Protein AF-A0A9K3KHB1-F1 (afdb_monomer)

Nearest PDB structures (foldseek):
  8e0p-assembly1_A  TM=4.984E-01  e=6.230E+00  Escherichia coli
  8e0p-assembly4_D  TM=4.786E-01  e=8.291E+00  Escherichia coli

Mean predicted aligned error: 12.57 Å

Foldseek 3Di:
DPDPPVVVVVVVVVVPPDPPPPPPVPVPPPPPPDDPVVVVVVVVVVVVVVVVVVVVVVVVVVVLVVQQVVLVQQWDLDFAFDDQQADDPVRLVVLVVLVVVCLVCLLVLHADPDWNKQFQSNVSNVLCPDPFRNRFKGWFFAWQKIKIWGFGQPCVGRNRNSITNTKMKMWGQDPVQQKIKIFIATPGDCVVQADDGQKIWIWHWDFDQDPVVRFTDIFIFTCWMDHRRRTDDVCRNVVRDGPCPVCLPDDPRNSSVRSNVRQWDDWTTHGRIIITHGDDDPVNVVVVPPPPVVCPVVVPPPPPPPPPPPPPPDDPCPPPPPPPPPPDDDDDDDDDDDDDDPPPPDD

Secondary structure (DSSP, 8-state):
--SSSHHHHHHHHHTTS----------TT--TT--HHHHHHHHHHHHHHHHHHHHHHHHHHHHHHHHHHHHHHH-BSS----------HHHHHHHHHHHHHHHHHHHTTPPPSS-EEEEHHHHHHHHTTSTTTTTTEEEEEETTEEEEEEEEE-TTSTT-TT-EEEEEEEEEEETTTTEEEEEEEESS--TTT-SS-SEEEEEEEEEEEETTTTEEEEEEEEEEEEETTEEPPHHHHHTT-BTTHHHHHSHHHHHHHHHHHHHEEEEEEETTEEEEEE---TTTTTGGGTTTTTTGGGTT----------TTS------------------------------S---

Organism: NCBI:txid303405

pLDDT: mean 82.1, std 22.22, range [24.66, 98.75]

Structure (mmCIF, N/CA/C/O backbone):
data_AF-A0A9K3KHB1-F1
#
_entry.id   AF-A0A9K3KHB1-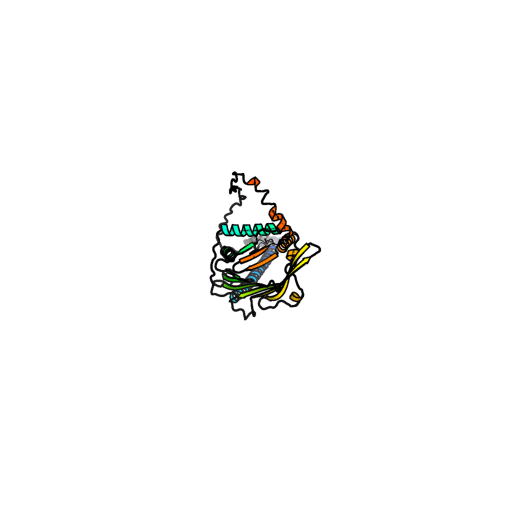F1
#
loop_
_atom_site.group_PDB
_atom_site.id
_atom_site.type_symbol
_atom_site.label_atom_id
_atom_site.label_alt_id
_atom_site.label_comp_id
_atom_site.label_asym_id
_atom_site.label_entity_id
_atom_site.label_seq_id
_atom_site.pdbx_PDB_ins_code
_atom_site.Cartn_x
_atom_site.Cartn_y
_atom_site.Cartn_z
_atom_site.occupancy
_atom_site.B_iso_or_equiv
_atom_site.auth_seq_id
_atom_site.auth_comp_id
_atom_site.auth_asym_id
_atom_site.auth_atom_id
_atom_site.pdbx_PDB_model_num
ATOM 1 N N . MET A 1 1 ? 15.054 69.133 -107.001 1.00 56.00 1 MET A N 1
ATOM 2 C CA . MET A 1 1 ? 14.594 68.030 -107.869 1.00 56.00 1 MET A CA 1
ATOM 3 C C . MET A 1 1 ? 15.639 66.938 -107.750 1.00 56.00 1 MET A C 1
ATOM 5 O O . MET A 1 1 ? 16.522 66.864 -108.582 1.00 56.00 1 MET A O 1
ATOM 9 N N . THR A 1 2 ? 15.580 66.250 -106.612 1.00 53.88 2 THR A N 1
ATOM 10 C CA . THR A 1 2 ? 16.452 65.187 -106.075 1.00 53.88 2 THR A CA 1
ATOM 11 C C . THR A 1 2 ? 15.980 65.104 -104.627 1.00 53.88 2 THR A C 1
ATOM 13 O O . THR A 1 2 ? 16.163 66.099 -103.936 1.00 53.88 2 THR A O 1
ATOM 16 N N . ASP A 1 3 ? 15.211 64.068 -104.280 1.00 56.16 3 ASP A N 1
ATOM 17 C CA . ASP A 1 3 ? 14.860 63.641 -102.898 1.00 56.16 3 ASP A CA 1
ATOM 18 C C . ASP A 1 3 ? 13.670 62.658 -102.863 1.00 56.16 3 ASP A C 1
ATOM 20 O O . ASP A 1 3 ? 13.267 62.211 -101.794 1.00 56.16 3 ASP A O 1
ATOM 24 N N . LEU A 1 4 ? 13.100 62.276 -104.015 1.00 53.88 4 LEU A N 1
ATOM 25 C CA . LEU A 1 4 ? 11.999 61.300 -104.066 1.00 53.88 4 LEU A CA 1
ATOM 26 C C . LEU A 1 4 ? 12.401 59.885 -104.513 1.00 53.88 4 LEU A C 1
ATOM 28 O O . LEU A 1 4 ? 11.602 58.975 -104.329 1.00 53.88 4 LEU A O 1
ATOM 32 N N . ASP A 1 5 ? 13.636 59.671 -104.982 1.00 57.91 5 ASP A N 1
ATOM 33 C CA . ASP A 1 5 ? 14.113 58.337 -105.398 1.00 57.91 5 ASP A CA 1
ATOM 34 C C . ASP A 1 5 ? 14.849 57.563 -104.282 1.00 57.91 5 ASP A C 1
ATOM 36 O O . ASP A 1 5 ? 15.043 56.354 -104.394 1.00 57.91 5 ASP A O 1
ATOM 40 N N . ASP A 1 6 ? 15.207 58.215 -103.168 1.00 57.72 6 ASP A N 1
ATOM 41 C CA . ASP A 1 6 ? 15.967 57.579 -102.072 1.00 57.72 6 ASP A CA 1
ATOM 42 C C . ASP A 1 6 ? 15.065 56.877 -101.033 1.00 57.72 6 ASP A C 1
ATOM 44 O O . ASP A 1 6 ? 15.484 55.967 -100.315 1.00 57.72 6 ASP A O 1
ATOM 48 N N . LEU A 1 7 ? 13.776 57.236 -100.992 1.00 58.69 7 LEU A N 1
ATOM 49 C CA . LEU A 1 7 ? 12.791 56.624 -100.090 1.00 58.69 7 LEU A CA 1
ATOM 50 C C . LEU A 1 7 ? 12.236 55.292 -100.616 1.00 58.69 7 LEU A C 1
ATOM 52 O O . LEU A 1 7 ? 11.838 54.436 -99.823 1.00 58.69 7 LEU A O 1
ATOM 56 N N . GLU A 1 8 ? 12.243 55.072 -101.934 1.00 61.97 8 GLU A N 1
ATOM 57 C CA . GLU A 1 8 ? 11.791 53.801 -102.516 1.00 61.97 8 GLU A CA 1
ATOM 58 C C . GLU A 1 8 ? 12.856 52.695 -102.419 1.00 61.97 8 GLU A C 1
ATOM 60 O O . GLU A 1 8 ? 12.514 51.510 -102.350 1.00 61.97 8 GLU A O 1
ATOM 65 N N . LEU A 1 9 ? 14.142 53.062 -102.317 1.00 59.84 9 LEU A N 1
ATOM 66 C CA . LEU A 1 9 ? 15.236 52.102 -102.149 1.00 59.84 9 LEU A CA 1
ATOM 67 C C . LEU A 1 9 ? 15.383 51.609 -100.699 1.00 59.84 9 LEU A C 1
ATOM 69 O O . LEU A 1 9 ? 15.670 50.429 -100.490 1.00 59.84 9 LEU A O 1
ATOM 73 N N . GLN A 1 10 ? 15.099 52.448 -99.692 1.00 60.19 10 GLN A N 1
ATOM 74 C CA . GLN A 1 10 ? 15.079 52.001 -98.289 1.00 60.19 10 GLN A CA 1
ATOM 75 C C . GLN A 1 10 ? 13.928 51.035 -97.991 1.00 60.19 10 GLN A C 1
ATOM 77 O O . GLN A 1 10 ? 14.087 50.115 -97.189 1.00 60.19 10 GLN A O 1
ATOM 82 N N . LYS A 1 11 ? 12.784 51.176 -98.672 1.00 62.09 11 LYS A N 1
ATOM 83 C CA . LYS A 1 11 ? 11.635 50.293 -98.436 1.00 62.09 11 LYS A CA 1
ATOM 84 C C . LYS A 1 11 ? 11.877 48.861 -98.928 1.00 62.09 11 LYS A C 1
ATOM 86 O O . LYS A 1 11 ? 11.408 47.919 -98.303 1.00 62.09 11 LYS A O 1
ATOM 91 N N . LYS A 1 12 ? 12.674 48.675 -99.988 1.00 61.38 12 LYS A N 1
ATOM 92 C CA . LYS A 1 12 ? 13.027 47.337 -100.504 1.00 61.38 12 LYS A CA 1
ATOM 93 C C . LYS A 1 12 ? 14.102 46.605 -99.699 1.00 61.38 12 LYS A C 1
ATOM 95 O O . LYS A 1 12 ? 14.199 45.388 -99.827 1.00 61.38 12 LYS A O 1
ATOM 100 N N . LEU A 1 13 ? 14.887 47.307 -98.881 1.00 57.34 13 LEU A N 1
ATOM 101 C CA . LEU A 1 13 ? 15.857 46.673 -97.982 1.00 57.34 13 LEU A CA 1
ATOM 102 C C . LEU A 1 13 ? 15.235 46.235 -96.648 1.00 57.34 13 LEU A C 1
ATOM 104 O O . LEU A 1 13 ? 15.772 45.328 -96.024 1.00 57.34 13 LEU A O 1
ATOM 108 N N . LEU A 1 14 ? 14.088 46.797 -96.247 1.00 55.19 14 LEU A N 1
ATOM 109 C CA . LEU A 1 14 ? 13.390 46.375 -95.026 1.00 55.19 14 LEU A CA 1
ATOM 110 C C . LEU A 1 14 ? 12.505 45.128 -95.210 1.00 55.19 14 LEU A C 1
ATOM 112 O O . LEU A 1 14 ? 12.251 44.422 -94.242 1.00 55.19 14 LEU A O 1
ATOM 116 N N . ASP A 1 15 ? 12.061 44.829 -96.435 1.00 57.47 15 ASP A N 1
ATOM 117 C CA . ASP A 1 15 ? 11.179 43.679 -96.711 1.00 57.47 15 ASP A CA 1
ATOM 118 C C . ASP A 1 15 ? 11.937 42.356 -96.946 1.00 57.47 15 ASP A C 1
ATOM 120 O O . ASP A 1 15 ? 11.313 41.324 -97.187 1.00 57.47 15 ASP A O 1
ATOM 124 N N . ASN A 1 16 ? 13.276 42.358 -96.888 1.00 55.84 16 ASN A N 1
ATOM 125 C CA . ASN A 1 16 ? 14.093 41.183 -97.219 1.00 55.84 16 ASN A CA 1
ATOM 126 C C . ASN A 1 16 ? 15.068 40.752 -96.113 1.00 55.84 16 ASN A C 1
ATOM 128 O O . ASN A 1 16 ? 15.949 39.926 -96.355 1.00 55.84 16 ASN A O 1
ATOM 132 N N . GLU A 1 17 ? 14.898 41.267 -94.893 1.00 49.94 17 GLU A N 1
ATOM 133 C CA . GLU A 1 17 ? 15.658 40.811 -93.734 1.00 49.94 17 GLU A CA 1
ATOM 134 C C . GLU A 1 17 ? 14.818 39.845 -92.886 1.00 49.94 17 GLU A C 1
ATOM 136 O O . GLU A 1 17 ? 14.072 40.211 -91.986 1.00 49.94 17 GLU A O 1
ATOM 141 N N . VAL A 1 18 ? 15.004 38.567 -93.225 1.00 56.69 18 VAL A N 1
ATOM 142 C CA . VAL A 1 18 ? 14.986 37.433 -92.299 1.00 56.69 18 VAL A CA 1
ATOM 143 C C . VAL A 1 18 ? 13.606 37.091 -91.726 1.00 56.69 18 VAL A C 1
ATOM 145 O O . VAL A 1 18 ? 13.236 37.434 -90.606 1.00 56.69 18 VAL A O 1
ATOM 148 N N . ALA A 1 19 ? 12.912 36.227 -92.474 1.00 51.81 19 ALA A N 1
ATOM 149 C CA . ALA A 1 19 ? 12.085 35.162 -91.915 1.00 51.81 19 ALA A CA 1
ATOM 150 C C . ALA A 1 19 ? 12.953 34.255 -91.017 1.00 51.81 19 ALA A C 1
ATOM 152 O O . ALA A 1 19 ? 13.330 33.143 -91.378 1.00 51.81 19 ALA A O 1
ATOM 153 N N . GLY A 1 20 ? 13.339 34.778 -89.858 1.00 49.94 20 GLY A N 1
ATOM 154 C CA . GLY A 1 20 ? 13.762 33.981 -88.729 1.00 49.94 20 GLY A CA 1
ATOM 155 C C . GLY A 1 20 ? 12.486 33.507 -88.069 1.00 49.94 20 GLY A C 1
ATOM 156 O O . GLY A 1 20 ? 11.683 34.335 -87.642 1.00 49.94 20 GLY A O 1
ATOM 157 N N . ASP A 1 21 ? 12.285 32.192 -88.023 1.00 51.41 21 ASP A N 1
ATOM 158 C CA . ASP A 1 21 ? 11.320 31.573 -87.125 1.00 51.41 21 ASP A CA 1
ATOM 159 C C . ASP A 1 21 ? 11.549 32.161 -85.730 1.00 51.41 21 ASP A C 1
ATOM 161 O O . ASP A 1 21 ? 12.467 31.778 -85.000 1.00 51.41 21 ASP A O 1
ATOM 165 N N . ILE A 1 22 ? 10.716 33.131 -85.357 1.00 46.56 22 ILE A N 1
ATOM 166 C CA . ILE A 1 22 ? 10.526 33.484 -83.966 1.00 46.56 22 ILE A CA 1
ATOM 167 C C . ILE A 1 22 ? 9.838 32.254 -83.399 1.00 46.56 22 ILE A C 1
ATOM 169 O O . ILE A 1 22 ? 8.617 32.108 -83.463 1.00 46.56 22 ILE A O 1
ATOM 173 N N . ILE A 1 23 ? 10.650 31.340 -82.874 1.00 47.94 23 ILE A N 1
ATOM 174 C CA . ILE A 1 23 ? 10.208 30.381 -81.880 1.00 47.94 23 ILE A CA 1
ATOM 175 C C . ILE A 1 23 ? 9.628 31.254 -80.774 1.00 47.94 23 ILE A C 1
ATOM 177 O O . ILE A 1 23 ? 10.349 31.793 -79.936 1.00 47.94 23 ILE A O 1
ATOM 181 N N . ILE A 1 24 ? 8.311 31.455 -80.810 1.00 47.16 24 ILE A N 1
ATOM 182 C CA . ILE A 1 24 ? 7.567 31.912 -79.655 1.00 47.16 24 ILE A CA 1
ATOM 183 C C . ILE A 1 24 ? 7.772 30.781 -78.660 1.00 47.16 24 ILE A C 1
ATOM 185 O O . ILE A 1 24 ? 7.057 29.777 -78.681 1.00 47.16 24 ILE A O 1
ATOM 189 N N . ILE A 1 25 ? 8.797 30.918 -77.819 1.00 51.69 25 ILE A N 1
ATOM 190 C CA . ILE A 1 25 ? 8.879 30.200 -76.562 1.00 51.69 25 ILE A CA 1
ATOM 191 C C . ILE A 1 25 ? 7.655 30.707 -75.804 1.00 51.69 25 ILE A C 1
ATOM 193 O O . ILE A 1 25 ? 7.690 31.723 -75.120 1.00 51.69 25 ILE A O 1
ATOM 197 N N . ARG A 1 26 ? 6.508 30.058 -76.030 1.00 49.09 26 ARG A N 1
ATOM 198 C CA . ARG A 1 26 ? 5.389 30.102 -75.103 1.00 49.09 26 ARG A CA 1
ATOM 199 C C . ARG A 1 26 ? 6.010 29.646 -73.804 1.00 49.09 26 ARG A C 1
ATOM 201 O O . ARG A 1 26 ? 6.278 28.455 -73.703 1.00 49.09 26 ARG A O 1
ATOM 208 N N . ASP A 1 27 ? 6.287 30.571 -72.888 1.00 56.03 27 ASP A N 1
ATOM 209 C CA . ASP A 1 27 ? 6.739 30.247 -71.541 1.00 56.03 27 ASP A CA 1
ATOM 210 C C . ASP A 1 27 ? 5.835 29.124 -71.015 1.00 56.03 27 ASP A C 1
ATOM 212 O O . ASP A 1 27 ? 4.668 29.378 -70.689 1.00 56.03 27 ASP A O 1
ATOM 216 N N . PRO A 1 28 ? 6.309 27.865 -70.948 1.00 57.97 28 PRO A N 1
ATOM 217 C CA . PRO A 1 28 ? 5.453 26.750 -70.566 1.00 57.97 28 PRO A CA 1
ATOM 218 C C . PRO A 1 28 ? 5.179 26.752 -69.054 1.00 57.97 28 PRO A C 1
ATOM 220 O O . PRO A 1 28 ? 4.565 25.831 -68.524 1.00 57.97 28 PRO A O 1
ATOM 223 N N . PHE A 1 29 ? 5.599 27.808 -68.353 1.00 59.38 29 PHE A N 1
ATOM 224 C CA . PHE A 1 29 ? 5.557 27.936 -66.905 1.00 59.38 29 PHE A CA 1
ATOM 225 C C . PHE A 1 29 ? 4.828 29.194 -66.428 1.00 59.38 29 PHE A C 1
ATOM 227 O O . PHE A 1 29 ? 5.107 29.706 -65.347 1.00 59.38 29 PHE A O 1
ATOM 234 N N . ALA A 1 30 ? 3.812 29.656 -67.159 1.00 56.25 30 ALA A N 1
ATOM 235 C CA . ALA A 1 30 ? 2.775 30.495 -66.559 1.00 56.25 30 ALA A CA 1
ATOM 236 C C . ALA A 1 30 ? 1.880 29.641 -65.629 1.00 56.25 30 ALA A C 1
ATOM 238 O O . ALA A 1 30 ? 0.686 29.467 -65.880 1.00 56.25 30 ALA A O 1
ATOM 239 N N . MET A 1 31 ? 2.453 29.078 -64.553 1.00 60.41 31 MET A N 1
ATOM 240 C CA . MET A 1 31 ? 1.694 28.451 -63.467 1.00 60.41 31 MET A CA 1
ATOM 241 C C . MET A 1 31 ? 0.913 29.542 -62.727 1.00 60.41 31 MET A C 1
ATOM 243 O O . MET A 1 31 ? 1.365 30.122 -61.738 1.00 60.41 31 MET A O 1
ATOM 247 N N . LYS A 1 32 ? -0.285 29.843 -63.230 1.00 55.62 32 LYS A N 1
ATOM 248 C CA . LYS A 1 32 ? -1.279 30.650 -62.524 1.00 55.62 32 LYS A CA 1
ATOM 249 C C . LYS A 1 32 ? -1.603 29.973 -61.189 1.00 55.62 32 LYS A C 1
ATOM 251 O O . LYS A 1 32 ? -2.176 28.891 -61.170 1.00 55.62 32 LYS A O 1
ATOM 256 N N . GLY A 1 33 ? -1.260 30.637 -60.086 1.00 62.91 33 GLY A N 1
ATOM 257 C CA . GLY A 1 33 ? -1.759 30.302 -58.746 1.00 62.91 33 GLY A CA 1
ATOM 258 C C . GLY A 1 33 ? -0.716 29.872 -57.713 1.00 62.91 33 GLY A C 1
ATOM 259 O O . GLY A 1 33 ? -1.072 29.718 -56.547 1.00 62.91 33 GLY A O 1
ATOM 260 N N . PHE A 1 34 ? 0.564 29.726 -58.070 1.00 62.94 34 PHE A N 1
ATOM 261 C CA . PHE A 1 34 ? 1.593 29.385 -57.084 1.00 62.94 34 PHE A CA 1
ATOM 262 C C . PHE A 1 34 ? 2.059 30.636 -56.327 1.00 62.94 34 PHE A C 1
ATOM 264 O O . PHE A 1 34 ? 2.986 31.334 -56.738 1.00 62.94 34 PHE A O 1
ATOM 271 N N . SER A 1 35 ? 1.400 30.962 -55.211 1.00 75.00 35 SER A N 1
ATOM 272 C CA . SER A 1 35 ? 1.886 32.043 -54.351 1.00 75.00 35 SER A CA 1
ATOM 273 C C . SER A 1 35 ? 3.150 31.574 -53.620 1.00 75.00 35 SER A C 1
ATOM 275 O O . SER A 1 35 ? 3.104 30.716 -52.739 1.00 75.00 35 SER A O 1
ATOM 277 N N . PHE A 1 36 ? 4.304 32.141 -53.972 1.00 73.38 36 PHE A N 1
ATOM 278 C CA . PHE A 1 36 ? 5.601 31.837 -53.347 1.00 73.38 36 PHE A CA 1
ATOM 279 C C . PHE A 1 36 ? 5.572 31.982 -51.810 1.00 73.38 36 PHE A C 1
ATOM 281 O O . PHE A 1 36 ? 6.228 31.239 -51.082 1.00 73.38 36 PHE A O 1
ATOM 288 N N . ARG A 1 37 ? 4.715 32.880 -51.304 1.00 79.62 37 ARG A N 1
ATOM 289 C CA . ARG A 1 37 ? 4.435 33.050 -49.871 1.00 79.62 37 ARG A CA 1
ATOM 290 C C . ARG A 1 37 ? 3.871 31.782 -49.220 1.00 79.62 37 ARG A C 1
ATOM 292 O O . ARG A 1 37 ? 4.288 31.441 -48.121 1.00 79.62 37 ARG A O 1
ATOM 299 N N . SER A 1 38 ? 2.985 31.051 -49.899 1.00 77.69 38 SER A N 1
ATOM 300 C CA . SER A 1 38 ? 2.430 29.799 -49.365 1.00 77.69 38 SER A CA 1
ATOM 301 C C . SER A 1 38 ? 3.468 28.676 -49.279 1.00 77.69 38 SER A C 1
ATOM 303 O O . SER A 1 38 ? 3.424 27.876 -48.348 1.00 77.69 38 SER A O 1
ATOM 305 N N . PHE A 1 39 ? 4.439 28.637 -50.196 1.00 78.94 39 PHE A N 1
ATOM 306 C CA . PHE A 1 39 ? 5.508 27.637 -50.184 1.00 78.94 39 PHE A CA 1
ATOM 307 C C . PHE A 1 39 ? 6.511 27.869 -49.045 1.00 78.94 39 PHE A C 1
ATOM 309 O O . PHE A 1 39 ? 6.880 26.930 -48.336 1.00 78.94 39 PHE A O 1
ATOM 316 N N . LEU A 1 40 ? 6.904 29.124 -48.809 1.00 82.69 40 LEU A N 1
ATOM 317 C CA . LEU A 1 40 ? 7.798 29.478 -47.700 1.00 82.69 40 LEU A CA 1
ATOM 318 C C . LEU A 1 40 ? 7.165 29.207 -46.330 1.00 82.69 40 LEU A C 1
ATOM 320 O O . LEU A 1 40 ? 7.823 28.672 -45.444 1.00 82.69 40 LEU A O 1
ATOM 324 N N . VAL A 1 41 ? 5.875 29.509 -46.168 1.00 86.12 41 VAL A N 1
ATOM 325 C CA . VAL A 1 41 ? 5.164 29.242 -44.910 1.00 86.12 41 VAL A CA 1
ATOM 326 C C . VAL A 1 41 ? 5.065 27.733 -44.655 1.00 86.12 41 VAL A C 1
ATOM 328 O O . VAL A 1 41 ? 5.407 27.274 -43.568 1.00 86.12 41 VAL A O 1
ATOM 331 N N . LYS A 1 42 ? 4.694 26.932 -45.663 1.00 89.00 42 LYS A N 1
ATOM 332 C CA . LYS A 1 42 ? 4.606 25.465 -45.529 1.00 89.00 42 LYS A CA 1
ATOM 333 C C . LYS A 1 42 ? 5.952 24.812 -45.195 1.00 89.00 42 LYS A C 1
ATOM 335 O O . LYS A 1 42 ? 6.011 23.939 -44.335 1.00 89.00 42 LYS A O 1
ATOM 340 N N . THR A 1 43 ? 7.035 25.246 -45.840 1.00 91.25 43 THR A N 1
ATOM 341 C CA . THR A 1 43 ? 8.385 24.719 -45.563 1.00 91.25 43 THR A CA 1
ATOM 342 C C . THR A 1 43 ? 8.893 25.120 -44.178 1.00 91.25 43 THR A C 1
ATOM 344 O O . THR A 1 43 ? 9.580 24.329 -43.534 1.00 91.25 43 THR A O 1
ATOM 347 N N . PHE A 1 44 ? 8.523 26.304 -43.682 1.00 92.62 44 PHE A N 1
ATOM 348 C CA . PHE A 1 44 ? 8.822 26.731 -42.316 1.00 92.62 44 PHE A CA 1
ATOM 349 C C . PHE A 1 44 ? 8.080 25.889 -41.266 1.00 92.62 44 PHE A C 1
ATOM 351 O O . PHE A 1 44 ? 8.722 25.358 -40.361 1.00 92.62 44 PHE A O 1
ATOM 358 N N . PHE A 1 45 ? 6.767 25.681 -41.425 1.00 93.19 45 PHE A N 1
ATOM 359 C CA . PHE A 1 45 ? 5.990 24.815 -40.528 1.00 93.19 45 PHE A CA 1
ATOM 360 C C . PHE A 1 45 ? 6.521 23.377 -40.503 1.00 93.19 45 PHE A C 1
ATOM 362 O O . PHE A 1 45 ? 6.684 22.806 -39.429 1.00 93.19 45 PHE A O 1
ATOM 369 N N . TRP A 1 46 ? 6.875 22.812 -41.662 1.00 95.25 46 TRP A N 1
ATOM 370 C CA . TRP A 1 46 ? 7.462 21.472 -41.729 1.00 95.25 46 TRP A CA 1
ATOM 371 C C . TRP A 1 46 ? 8.783 21.364 -40.953 1.00 95.25 46 TRP A C 1
ATOM 373 O O . TRP A 1 46 ? 9.001 20.394 -40.234 1.00 95.25 46 TRP A O 1
ATOM 383 N N . ARG A 1 47 ? 9.655 22.378 -41.037 1.00 96.38 47 ARG A N 1
ATOM 384 C CA . ARG A 1 47 ? 10.910 22.408 -40.267 1.00 96.38 47 ARG A CA 1
ATOM 385 C C . ARG A 1 47 ? 10.659 22.439 -38.763 1.00 96.38 47 ARG A C 1
ATOM 387 O O . ARG A 1 47 ? 11.359 21.741 -38.040 1.00 96.38 47 ARG A O 1
ATOM 394 N N . ILE A 1 48 ? 9.665 23.202 -38.305 1.00 96.94 48 ILE A N 1
ATOM 395 C CA . ILE A 1 48 ? 9.279 23.223 -36.888 1.00 96.94 48 ILE A CA 1
ATOM 396 C C . ILE A 1 48 ? 8.801 21.839 -36.446 1.00 96.94 48 ILE A C 1
ATOM 398 O O . ILE A 1 48 ? 9.260 21.354 -35.420 1.00 96.94 48 ILE A O 1
ATOM 402 N N . ILE A 1 49 ? 7.943 21.182 -37.233 1.00 97.25 49 ILE A N 1
ATOM 403 C CA . ILE A 1 49 ? 7.440 19.836 -36.919 1.00 97.25 49 ILE A CA 1
ATOM 404 C C . ILE A 1 49 ? 8.591 18.826 -36.834 1.00 97.25 49 ILE A C 1
ATOM 406 O O . ILE A 1 49 ? 8.658 18.061 -35.878 1.00 97.25 49 ILE A O 1
ATOM 410 N N . VAL A 1 50 ? 9.531 18.851 -37.783 1.00 98.00 50 VAL A N 1
ATOM 411 C CA . VAL A 1 50 ? 10.701 17.958 -37.764 1.00 98.00 50 VAL A CA 1
ATOM 412 C C . VAL A 1 50 ? 11.587 18.222 -36.542 1.00 98.00 50 VAL A C 1
ATOM 414 O O . VAL A 1 50 ? 11.995 17.275 -35.877 1.00 98.00 50 VAL A O 1
ATOM 417 N N . VAL A 1 51 ? 11.864 19.488 -36.209 1.00 98.00 51 VAL A N 1
ATOM 418 C CA . VAL A 1 51 ? 12.647 19.841 -35.011 1.00 98.00 51 VAL A CA 1
ATOM 419 C C . VAL A 1 51 ? 11.929 19.403 -33.732 1.00 98.00 51 VAL A C 1
ATOM 421 O O . VAL A 1 51 ? 12.569 18.848 -32.844 1.00 98.00 51 VAL A O 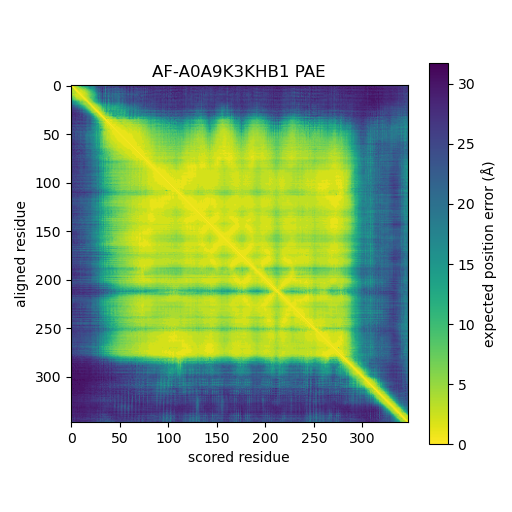1
ATOM 424 N N . LEU A 1 52 ? 10.609 19.591 -33.651 1.00 98.00 52 LEU A N 1
ATOM 425 C CA . LEU A 1 52 ? 9.797 19.149 -32.517 1.00 98.00 52 LEU A CA 1
ATOM 426 C C . LEU A 1 52 ? 9.814 17.622 -32.375 1.00 98.00 52 LEU A C 1
ATOM 428 O O . LEU A 1 52 ? 9.998 17.119 -31.273 1.00 98.00 52 LEU A O 1
ATOM 432 N N . PHE A 1 53 ? 9.687 16.882 -33.478 1.00 98.38 53 PHE A N 1
ATOM 433 C CA . PHE A 1 53 ? 9.755 15.421 -33.468 1.00 98.38 53 PHE A CA 1
ATOM 434 C C . PHE A 1 53 ? 11.126 14.916 -33.003 1.00 98.38 53 PHE A C 1
ATOM 436 O O . PHE A 1 53 ? 11.200 14.012 -32.176 1.00 98.38 53 PHE A O 1
ATOM 443 N N . ILE A 1 54 ? 12.215 15.540 -33.470 1.00 98.31 54 ILE A N 1
ATOM 444 C CA . ILE A 1 54 ? 13.573 15.230 -33.000 1.00 98.31 54 ILE A CA 1
ATOM 445 C C . ILE A 1 54 ? 13.701 15.522 -31.500 1.00 98.31 54 ILE A C 1
ATOM 447 O O . ILE A 1 54 ? 14.260 14.706 -30.774 1.00 98.31 54 ILE A O 1
ATOM 451 N N . LEU A 1 55 ? 13.165 16.648 -31.019 1.00 98.31 55 LEU A N 1
ATOM 452 C CA . LEU A 1 55 ? 13.197 16.993 -29.597 1.00 98.31 55 LEU A CA 1
ATOM 453 C C . LEU A 1 55 ? 12.435 15.963 -28.749 1.00 98.31 55 LEU A C 1
ATOM 455 O O . LEU A 1 55 ? 12.969 15.494 -27.749 1.00 98.31 55 LEU A O 1
ATOM 459 N N . ILE A 1 56 ? 11.231 15.564 -29.168 1.00 98.38 56 ILE A N 1
ATOM 460 C CA . ILE A 1 56 ? 10.437 14.528 -28.491 1.00 98.38 56 ILE A CA 1
ATOM 461 C C . ILE A 1 56 ? 11.185 13.192 -28.492 1.00 98.38 56 ILE A C 1
ATOM 463 O O . ILE A 1 56 ? 11.269 12.544 -27.453 1.00 98.38 56 ILE A O 1
ATOM 467 N N . ALA A 1 57 ? 11.784 12.797 -29.618 1.00 98.06 57 ALA A N 1
ATOM 468 C CA . ALA A 1 57 ? 12.569 11.569 -29.709 1.00 98.06 57 ALA A CA 1
ATOM 469 C C . ALA A 1 57 ? 13.804 11.594 -28.790 1.00 98.06 57 ALA A C 1
ATOM 471 O O . ALA A 1 57 ? 14.123 10.584 -28.166 1.00 98.06 57 ALA A O 1
ATOM 472 N N . LEU A 1 58 ? 14.479 12.742 -28.660 1.00 98.31 58 LEU A N 1
ATOM 473 C CA . LEU A 1 58 ? 15.601 12.916 -27.732 1.00 98.31 58 LEU A CA 1
ATOM 474 C C . LEU A 1 58 ? 15.153 12.839 -26.269 1.00 98.31 58 LEU A C 1
ATOM 476 O O . LEU A 1 58 ? 15.825 12.193 -25.464 1.00 98.31 58 LEU A O 1
ATOM 480 N N . LEU A 1 59 ? 14.020 13.456 -25.925 1.00 97.75 59 LEU A N 1
ATOM 481 C CA . LEU A 1 59 ? 13.443 13.375 -24.582 1.00 97.75 59 LEU A CA 1
ATOM 482 C C . LEU A 1 59 ? 13.035 11.936 -24.249 1.00 97.75 59 LEU A C 1
ATOM 484 O O . LEU A 1 59 ? 13.434 11.417 -23.209 1.00 97.75 59 LEU A O 1
ATOM 488 N N . ALA A 1 60 ? 12.332 11.262 -25.161 1.00 96.94 60 ALA A N 1
ATOM 489 C CA . ALA A 1 60 ? 11.932 9.867 -25.007 1.00 96.94 60 ALA A CA 1
ATOM 490 C C . ALA A 1 60 ? 13.146 8.934 -24.882 1.00 96.94 60 ALA A C 1
ATOM 492 O O . ALA A 1 60 ? 13.180 8.082 -23.998 1.00 96.94 60 ALA A O 1
ATOM 493 N N . GLY A 1 61 ? 14.178 9.128 -25.711 1.00 97.31 61 GLY A N 1
ATOM 494 C CA . GLY A 1 61 ? 15.424 8.370 -25.623 1.00 97.31 61 GLY A CA 1
ATOM 495 C C . GLY A 1 61 ? 16.141 8.589 -24.291 1.00 97.31 61 GLY A C 1
ATOM 496 O O . GLY A 1 61 ? 16.547 7.623 -23.651 1.00 97.31 61 GLY A O 1
ATOM 497 N N . THR A 1 62 ? 16.246 9.839 -23.831 1.00 96.88 62 THR A N 1
ATOM 498 C CA . THR A 1 62 ? 16.873 10.165 -22.539 1.00 96.88 62 THR A CA 1
ATOM 499 C C . THR A 1 62 ? 16.116 9.518 -21.381 1.00 96.88 62 THR A C 1
ATOM 501 O O . THR A 1 62 ? 16.737 8.851 -20.556 1.00 96.88 62 THR A O 1
ATOM 504 N N . MET A 1 63 ? 14.783 9.627 -21.359 1.00 95.75 63 MET A N 1
ATOM 505 C CA . MET A 1 63 ? 13.943 8.971 -20.351 1.00 95.75 63 MET A CA 1
ATOM 506 C C . MET A 1 63 ? 14.119 7.449 -20.382 1.00 95.75 63 MET A C 1
ATOM 508 O O . MET A 1 63 ? 14.359 6.847 -19.342 1.00 95.75 63 MET A O 1
ATOM 512 N N . PHE A 1 64 ? 14.119 6.830 -21.567 1.00 96.31 64 PHE A N 1
ATOM 513 C CA . PHE A 1 64 ? 14.343 5.389 -21.721 1.00 96.31 64 PHE A CA 1
ATOM 514 C C . PHE A 1 64 ? 15.686 4.932 -21.128 1.00 96.31 64 PHE A C 1
ATOM 516 O O . PHE A 1 64 ? 15.746 3.910 -20.443 1.00 96.31 64 PHE A O 1
ATOM 523 N N . PHE A 1 65 ? 16.769 5.682 -21.362 1.00 96.62 65 PHE A N 1
ATOM 524 C CA . PHE A 1 65 ? 18.086 5.368 -20.798 1.00 96.62 65 PHE A CA 1
ATOM 525 C C . PHE A 1 65 ? 18.143 5.561 -19.279 1.00 96.62 65 PHE A C 1
ATOM 527 O O . PHE A 1 65 ? 18.732 4.726 -18.591 1.00 96.62 65 PHE A O 1
ATOM 534 N N . LEU A 1 66 ? 17.527 6.622 -18.752 1.00 95.00 66 LEU A N 1
ATOM 535 C CA . LEU A 1 66 ? 17.468 6.869 -17.311 1.00 95.00 66 LEU A CA 1
ATOM 536 C C . LEU A 1 66 ? 16.670 5.773 -16.596 1.00 95.00 66 LEU A C 1
ATOM 538 O O . LEU A 1 66 ? 17.193 5.155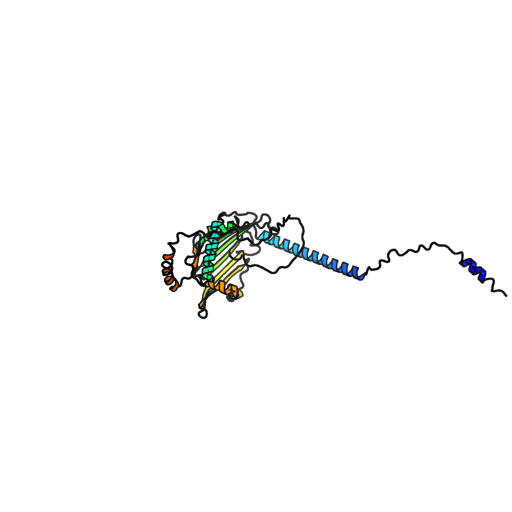 -15.670 1.00 95.00 66 LEU A O 1
ATOM 542 N N . THR A 1 67 ? 15.464 5.455 -17.078 1.00 94.50 67 THR A N 1
ATOM 543 C CA . THR A 1 67 ? 14.639 4.368 -16.531 1.00 94.50 67 THR A CA 1
ATOM 544 C C . THR A 1 67 ? 15.372 3.036 -16.597 1.00 94.50 67 THR A C 1
ATOM 546 O O . THR A 1 67 ? 15.383 2.300 -15.617 1.00 94.50 67 THR A O 1
ATOM 549 N N . ARG A 1 68 ? 16.064 2.744 -17.706 1.00 96.19 68 ARG A N 1
ATOM 550 C CA . ARG A 1 68 ? 16.876 1.528 -17.830 1.00 96.19 68 ARG A CA 1
ATOM 551 C C . ARG A 1 68 ? 17.930 1.407 -16.738 1.00 96.19 68 ARG A C 1
ATOM 553 O O . ARG A 1 68 ? 18.093 0.321 -16.186 1.00 96.19 68 ARG A O 1
ATOM 560 N N . ASN A 1 69 ? 18.648 2.486 -16.446 1.00 94.56 69 ASN A N 1
ATOM 561 C CA . ASN A 1 69 ? 19.671 2.464 -15.407 1.00 94.56 69 ASN A CA 1
ATOM 562 C C . ASN A 1 69 ? 19.044 2.243 -14.028 1.00 94.56 69 ASN A C 1
ATOM 564 O O . ASN A 1 69 ? 19.528 1.393 -13.290 1.00 94.56 69 ASN A O 1
ATOM 568 N N . VAL A 1 70 ? 17.948 2.940 -13.715 1.00 94.44 70 VAL A N 1
ATOM 569 C CA . VAL A 1 70 ? 17.209 2.774 -12.452 1.00 94.44 70 VAL A CA 1
ATOM 570 C C . VAL A 1 70 ? 16.746 1.326 -12.288 1.00 94.44 70 VAL A C 1
ATOM 572 O O . VAL A 1 70 ? 17.107 0.673 -11.313 1.00 94.44 70 VAL A O 1
ATOM 575 N N . VAL A 1 71 ? 16.041 0.776 -13.281 1.00 96.56 71 VAL A N 1
ATOM 576 C CA . VAL A 1 71 ? 15.543 -0.607 -13.243 1.00 96.56 71 VAL A CA 1
ATOM 577 C C . VAL A 1 71 ? 16.685 -1.583 -12.997 1.00 96.56 71 VAL A C 1
ATOM 579 O O . VAL A 1 71 ? 16.564 -2.453 -12.147 1.00 96.56 71 VAL A O 1
ATOM 582 N N . GLN A 1 72 ? 17.820 -1.434 -13.680 1.00 95.25 72 GLN A N 1
ATOM 583 C CA . GLN A 1 72 ? 18.959 -2.333 -13.491 1.00 95.25 72 GLN A CA 1
ATOM 584 C C . GLN A 1 72 ? 19.553 -2.292 -12.077 1.00 95.25 72 GLN A C 1
ATOM 586 O O . GLN A 1 72 ? 20.016 -3.333 -11.617 1.00 95.25 72 GLN A O 1
ATOM 591 N N . HIS A 1 73 ? 19.518 -1.145 -11.395 1.00 94.44 73 HIS A N 1
ATOM 592 C CA . HIS A 1 73 ? 20.033 -1.010 -10.028 1.00 94.44 73 HIS A CA 1
ATOM 593 C C . HIS A 1 73 ? 19.077 -1.568 -8.974 1.00 94.44 73 HIS A C 1
ATOM 595 O O . HIS A 1 73 ? 19.540 -2.163 -8.012 1.00 94.44 73 HIS A O 1
ATOM 601 N N . PHE A 1 74 ? 17.763 -1.431 -9.166 1.00 96.25 74 PHE A N 1
ATOM 602 C CA . PHE A 1 74 ? 16.760 -1.883 -8.191 1.00 96.25 74 PHE A CA 1
ATOM 603 C C . PHE A 1 74 ? 16.279 -3.319 -8.398 1.00 96.25 74 PHE A C 1
ATOM 605 O O . PHE A 1 74 ? 15.397 -3.787 -7.690 1.00 96.25 74 PHE A O 1
ATOM 612 N N . THR A 1 75 ? 16.818 -4.039 -9.377 1.00 97.44 75 THR A N 1
ATOM 613 C CA . THR A 1 75 ? 16.343 -5.387 -9.706 1.00 97.44 75 THR A CA 1
ATOM 614 C C . THR A 1 75 ? 17.476 -6.393 -9.709 1.00 97.44 75 THR A C 1
ATOM 616 O O . THR A 1 75 ? 18.640 -6.053 -9.923 1.00 97.44 75 THR A O 1
ATOM 619 N N . VAL A 1 76 ? 17.125 -7.660 -9.537 1.00 97.81 76 VAL A N 1
ATOM 620 C CA . VAL A 1 76 ? 18.034 -8.808 -9.558 1.00 97.81 76 VAL A CA 1
ATOM 621 C C . VAL A 1 76 ? 17.708 -9.722 -10.738 1.00 97.81 76 VAL A C 1
ATOM 623 O O . VAL A 1 76 ? 16.627 -9.658 -11.311 1.00 97.81 76 VAL A O 1
ATOM 626 N N . THR A 1 77 ? 18.643 -10.580 -11.147 1.00 97.69 77 THR A N 1
ATOM 627 C CA . THR A 1 77 ? 18.426 -11.536 -12.255 1.00 97.69 77 THR A CA 1
ATOM 628 C C . THR A 1 77 ? 17.885 -12.889 -11.797 1.00 97.69 77 THR A C 1
ATOM 630 O O . THR A 1 77 ? 17.449 -13.687 -12.624 1.00 97.69 77 THR A O 1
ATOM 633 N N . LYS A 1 78 ? 17.933 -13.173 -10.491 1.00 97.69 78 LYS A N 1
ATOM 634 C CA . LYS A 1 78 ? 17.407 -14.402 -9.900 1.00 97.69 78 LYS A CA 1
ATOM 635 C C . LYS A 1 78 ? 16.004 -14.127 -9.360 1.00 97.69 78 LYS A C 1
ATOM 637 O O . LYS A 1 78 ? 15.855 -13.292 -8.477 1.00 97.69 78 LYS A O 1
ATOM 642 N N . SER A 1 79 ? 15.015 -14.831 -9.900 1.00 97.00 79 SER A N 1
ATOM 643 C CA . SER A 1 79 ? 13.645 -14.832 -9.382 1.00 97.00 79 SER A CA 1
ATOM 644 C C . SER A 1 79 ? 13.529 -15.733 -8.158 1.00 97.00 79 SER A C 1
ATOM 646 O O . SER A 1 79 ? 14.255 -16.728 -8.036 1.00 97.00 79 SER A O 1
ATOM 648 N N . GLU A 1 80 ? 12.592 -15.386 -7.287 1.00 97.56 80 GLU A N 1
ATOM 649 C CA . GLU A 1 80 ? 12.086 -16.252 -6.232 1.00 97.56 80 GLU A CA 1
ATOM 650 C C . GLU A 1 80 ? 10.617 -16.554 -6.510 1.00 97.56 80 GLU A C 1
ATOM 652 O O . GLU A 1 80 ? 9.883 -15.713 -7.020 1.00 97.56 80 GLU A O 1
ATOM 657 N N . THR A 1 81 ? 10.211 -17.788 -6.233 1.00 96.88 81 THR A N 1
ATOM 658 C CA . THR A 1 81 ? 8.845 -18.256 -6.470 1.00 96.88 81 THR A CA 1
ATOM 659 C C . THR A 1 81 ? 8.177 -18.506 -5.139 1.00 96.88 81 THR A C 1
ATOM 661 O O . THR A 1 81 ? 8.731 -19.236 -4.311 1.00 96.88 81 THR A O 1
ATOM 664 N N . PHE A 1 82 ? 6.972 -17.983 -4.974 1.00 97.94 82 PHE A N 1
ATOM 665 C CA . PHE A 1 82 ? 6.215 -18.126 -3.741 1.00 97.94 82 PHE A CA 1
ATOM 666 C C . PHE A 1 82 ? 5.091 -19.163 -3.864 1.00 97.94 82 PHE A C 1
ATOM 668 O O . PHE A 1 82 ? 4.664 -19.485 -4.981 1.00 97.94 82 PHE A O 1
ATOM 675 N N . PRO A 1 83 ? 4.602 -19.717 -2.737 1.00 98.12 83 PRO A N 1
ATOM 676 C CA . PRO A 1 83 ? 3.446 -20.604 -2.741 1.00 98.12 83 PRO A CA 1
ATOM 677 C C . PRO A 1 83 ? 2.224 -19.920 -3.361 1.00 98.12 83 PRO A C 1
ATOM 679 O O . PRO A 1 83 ? 1.879 -18.797 -3.006 1.00 98.12 83 PRO A O 1
ATOM 682 N N . ILE A 1 84 ? 1.546 -20.612 -4.277 1.00 98.12 84 ILE A N 1
ATOM 683 C CA . ILE A 1 84 ? 0.289 -20.132 -4.856 1.00 98.12 84 ILE A CA 1
ATOM 684 C C . ILE A 1 84 ? -0.859 -20.721 -4.042 1.00 98.12 84 ILE A C 1
ATOM 686 O O . ILE A 1 84 ? -1.087 -21.932 -4.083 1.00 98.12 84 ILE A O 1
ATOM 690 N N . VAL A 1 85 ? -1.594 -19.861 -3.342 1.00 98.19 85 VAL A N 1
ATOM 691 C CA . VAL A 1 85 ? -2.861 -20.226 -2.705 1.00 98.19 85 VAL A CA 1
ATOM 692 C C . VAL A 1 85 ? -3.964 -20.088 -3.750 1.00 98.19 85 VAL A C 1
ATOM 694 O O . VAL A 1 85 ? -4.127 -19.036 -4.362 1.00 98.19 85 VAL A O 1
ATOM 697 N N . ILE A 1 86 ? -4.677 -21.181 -4.021 1.00 97.81 86 ILE A N 1
ATOM 698 C CA . ILE A 1 86 ? -5.772 -21.194 -4.994 1.00 97.81 86 ILE A CA 1
ATOM 699 C C . ILE A 1 86 ? -7.073 -20.995 -4.226 1.00 97.81 86 ILE A C 1
ATOM 701 O O . ILE A 1 86 ? -7.410 -21.822 -3.385 1.00 97.81 86 ILE A O 1
ATOM 705 N N . MET A 1 87 ? -7.799 -19.934 -4.565 1.00 97.62 87 MET A N 1
ATOM 706 C CA . MET A 1 87 ? -9.133 -19.644 -4.048 1.00 97.62 87 MET A CA 1
ATOM 707 C C . MET A 1 87 ? -10.160 -19.781 -5.176 1.00 97.62 87 MET A C 1
ATOM 709 O O . MET A 1 87 ? -9.980 -19.226 -6.265 1.00 97.62 87 MET A O 1
ATOM 713 N N . SER A 1 88 ? -11.225 -20.536 -4.926 1.00 98.12 88 SER A N 1
ATOM 714 C CA . SER A 1 88 ? -12.347 -20.687 -5.853 1.00 98.12 88 SER A CA 1
ATOM 715 C C . SER A 1 88 ? -13.149 -19.388 -5.988 1.00 98.12 88 SER A C 1
ATOM 717 O O . SER A 1 88 ? -13.151 -18.554 -5.086 1.00 98.12 88 SER A O 1
ATOM 719 N N . ASP A 1 89 ? -13.867 -19.211 -7.102 1.00 98.06 89 ASP A N 1
ATOM 720 C CA . ASP A 1 89 ? -14.721 -18.026 -7.304 1.00 98.06 89 ASP A CA 1
ATOM 721 C C . ASP A 1 89 ? -15.769 -17.879 -6.186 1.00 98.06 89 ASP A C 1
ATOM 723 O O . ASP A 1 89 ? -15.982 -16.784 -5.679 1.00 98.06 89 ASP A O 1
ATOM 727 N N . ALA A 1 90 ? -16.330 -18.998 -5.711 1.00 97.94 90 ALA A N 1
ATOM 728 C CA . ALA A 1 90 ? -17.287 -19.006 -4.606 1.00 97.94 90 ALA A CA 1
ATOM 729 C C . ALA A 1 90 ? -16.685 -18.515 -3.275 1.00 97.94 90 ALA A C 1
ATOM 731 O O . ALA A 1 90 ? -17.364 -17.835 -2.507 1.00 97.94 90 ALA A O 1
ATOM 732 N N . GLU A 1 91 ? -15.422 -18.842 -2.989 1.00 98.00 91 GLU A N 1
ATOM 733 C CA . GLU A 1 91 ? -14.720 -18.346 -1.797 1.00 98.00 91 GLU A CA 1
ATOM 734 C C . GLU A 1 91 ? -14.421 -16.844 -1.908 1.00 98.00 91 GLU A C 1
ATOM 736 O O . GLU A 1 91 ? -14.609 -16.114 -0.935 1.00 98.00 91 GLU A O 1
ATOM 741 N N . VAL A 1 92 ? -14.042 -16.360 -3.098 1.00 98.06 92 VAL A N 1
ATOM 742 C CA . VAL A 1 92 ? -13.853 -14.920 -3.358 1.00 98.06 92 VAL A CA 1
ATOM 743 C C . VAL A 1 92 ? -15.157 -14.158 -3.155 1.00 98.06 92 VAL A C 1
ATOM 745 O O . VAL A 1 92 ? -15.173 -13.127 -2.480 1.00 98.06 92 VAL A O 1
ATOM 748 N N . ASP A 1 93 ? -16.255 -14.658 -3.720 1.00 97.94 93 ASP A N 1
ATOM 749 C CA . ASP A 1 93 ? -17.566 -14.024 -3.609 1.00 97.94 93 ASP A CA 1
ATOM 750 C C . ASP A 1 93 ? -18.069 -14.033 -2.163 1.00 97.94 93 ASP A C 1
ATOM 752 O O . ASP A 1 93 ? -18.654 -13.047 -1.703 1.00 97.94 93 ASP A O 1
ATOM 756 N N . ASN A 1 94 ? -17.787 -15.100 -1.409 1.00 97.94 94 ASN A N 1
ATOM 757 C CA . ASN A 1 94 ? -18.077 -15.154 0.019 1.00 97.94 94 ASN A CA 1
ATOM 758 C C . ASN A 1 94 ? -17.289 -14.092 0.803 1.00 97.94 94 ASN A C 1
ATOM 760 O O . ASN A 1 94 ? -17.889 -13.341 1.574 1.00 97.94 94 ASN A O 1
ATOM 764 N N . LEU A 1 95 ? -15.977 -13.987 0.576 1.00 97.88 95 LEU A N 1
ATOM 765 C CA . LEU A 1 95 ? -15.126 -12.983 1.216 1.00 97.88 95 LEU A CA 1
ATOM 766 C C . LEU A 1 95 ? -15.586 -11.559 0.878 1.00 97.88 95 LEU A C 1
ATOM 768 O O . LEU A 1 95 ? -15.789 -10.746 1.780 1.00 97.88 95 LEU A O 1
ATOM 772 N N . ARG A 1 96 ? -15.829 -11.266 -0.406 1.00 97.81 96 ARG A N 1
ATOM 773 C CA . ARG A 1 96 ? -16.344 -9.966 -0.859 1.00 97.81 96 ARG A CA 1
ATOM 774 C C . ARG A 1 96 ? -17.682 -9.638 -0.202 1.00 97.81 96 ARG A C 1
ATOM 776 O O . ARG A 1 96 ? -17.874 -8.509 0.237 1.00 97.81 96 ARG A O 1
ATOM 783 N N . SER A 1 97 ? -18.590 -10.610 -0.113 1.00 97.75 97 SER A N 1
ATOM 784 C CA . SER A 1 97 ? -19.898 -10.419 0.522 1.00 97.75 97 SER A CA 1
ATOM 785 C C . SER A 1 97 ? -19.759 -10.099 2.009 1.00 97.75 97 SER A C 1
ATOM 787 O O . SER A 1 97 ? -20.402 -9.170 2.487 1.00 97.75 97 SER A O 1
ATOM 789 N N . ARG A 1 98 ? -18.880 -10.805 2.732 1.00 97.69 98 ARG A N 1
ATOM 790 C CA . ARG A 1 98 ? -18.598 -10.546 4.154 1.00 97.69 98 ARG A CA 1
ATOM 791 C C . ARG A 1 98 ? -18.033 -9.145 4.378 1.00 97.69 98 ARG A C 1
ATOM 793 O O . ARG A 1 98 ? -18.546 -8.421 5.226 1.00 97.69 98 ARG A O 1
ATOM 800 N N . VAL A 1 99 ? -17.033 -8.743 3.588 1.00 98.00 99 VAL A N 1
ATOM 801 C CA . VAL A 1 99 ? -16.451 -7.391 3.650 1.00 98.00 99 VAL A CA 1
ATOM 802 C C . VAL A 1 99 ? -17.506 -6.334 3.329 1.00 98.00 99 VAL A C 1
ATOM 804 O O . VAL A 1 99 ? -17.636 -5.361 4.065 1.00 98.00 99 VAL A O 1
ATOM 807 N N . LYS A 1 100 ? -18.299 -6.538 2.269 1.00 97.12 100 LYS A N 1
ATOM 808 C CA . LYS A 1 100 ? -19.349 -5.599 1.866 1.00 97.12 100 LYS A CA 1
ATOM 809 C C . LYS A 1 100 ? -20.402 -5.425 2.958 1.00 97.12 100 LYS A C 1
ATOM 811 O O . LYS A 1 100 ? -20.701 -4.296 3.310 1.00 97.12 100 LYS A O 1
ATOM 816 N N . ILE A 1 101 ? -20.937 -6.518 3.505 1.00 97.19 101 ILE A N 1
ATOM 817 C CA . ILE A 1 101 ? -21.949 -6.467 4.573 1.00 97.19 101 ILE A CA 1
ATOM 818 C C . ILE A 1 101 ? -21.392 -5.737 5.797 1.00 97.19 101 ILE A C 1
ATOM 820 O O . ILE A 1 101 ? -22.071 -4.881 6.358 1.00 97.19 101 ILE A O 1
ATOM 824 N N . PHE A 1 102 ? -20.151 -6.044 6.184 1.00 97.56 102 PHE A N 1
ATOM 825 C CA . PHE A 1 102 ? -19.489 -5.374 7.298 1.00 97.56 102 PHE A CA 1
ATOM 826 C C . PHE A 1 102 ? -19.386 -3.861 7.060 1.00 97.56 102 PHE A C 1
ATOM 828 O O . PHE A 1 102 ? -19.835 -3.084 7.895 1.00 97.56 102 PHE A O 1
ATOM 835 N N . VAL A 1 103 ? -18.869 -3.436 5.903 1.00 97.12 103 VAL A N 1
ATOM 836 C CA . VAL A 1 103 ? -18.721 -2.013 5.556 1.00 97.12 103 VAL A CA 1
ATOM 837 C C . VAL A 1 103 ? -20.074 -1.313 5.414 1.00 97.12 103 VAL A C 1
ATOM 839 O O . VAL A 1 103 ? -20.237 -0.219 5.944 1.00 97.12 103 VAL A O 1
ATOM 842 N N . ASP A 1 104 ? -21.059 -1.934 4.761 1.00 96.50 104 ASP A N 1
ATOM 843 C CA . ASP A 1 104 ? -22.411 -1.382 4.617 1.00 96.50 104 ASP A CA 1
ATOM 844 C C . ASP A 1 104 ? -23.041 -1.104 5.991 1.00 96.50 104 ASP A C 1
ATOM 846 O O . ASP A 1 104 ? -23.679 -0.071 6.179 1.00 96.50 104 ASP A O 1
ATOM 850 N N . HIS A 1 105 ? -22.852 -2.004 6.964 1.00 96.19 105 HIS A N 1
ATOM 851 C CA . HIS A 1 105 ? -23.321 -1.791 8.333 1.00 96.19 105 HIS A CA 1
ATOM 852 C C . HIS A 1 105 ? -22.662 -0.552 8.953 1.00 96.19 105 HIS A C 1
ATOM 854 O O . HIS A 1 105 ? -23.381 0.317 9.442 1.00 96.19 105 HIS A O 1
ATOM 860 N N . LEU A 1 106 ? -21.334 -0.416 8.853 1.00 95.44 106 LEU A N 1
ATOM 861 C CA . LEU A 1 106 ? -20.626 0.762 9.373 1.00 95.44 106 LEU A CA 1
ATOM 862 C C . LEU A 1 106 ? -21.096 2.065 8.708 1.00 95.44 106 LEU A C 1
ATOM 864 O O . LEU A 1 106 ? -21.317 3.059 9.395 1.00 95.44 106 LEU A O 1
ATOM 868 N N . LEU A 1 107 ? -21.296 2.059 7.387 1.00 94.50 107 LEU A N 1
ATOM 869 C CA . LEU A 1 107 ? -21.781 3.220 6.631 1.00 94.50 107 LEU A CA 1
ATOM 870 C C . LEU A 1 107 ? -23.200 3.632 7.035 1.00 94.50 107 LEU A C 1
ATOM 872 O O . LEU A 1 107 ? -23.507 4.819 7.091 1.00 94.50 107 LEU A O 1
ATOM 876 N N . LEU A 1 108 ? -24.057 2.659 7.343 1.00 94.81 108 LEU A N 1
ATOM 877 C CA . LEU A 1 108 ? -25.412 2.891 7.843 1.00 94.81 108 LEU A CA 1
ATOM 878 C C . LEU A 1 108 ? -25.454 3.188 9.351 1.00 94.81 108 LEU A C 1
ATOM 880 O O . LEU A 1 108 ? -26.545 3.270 9.909 1.00 94.81 108 LEU A O 1
ATOM 884 N N . GLN A 1 109 ? -24.295 3.333 10.006 1.00 92.50 109 GLN A N 1
ATOM 885 C CA . GLN A 1 109 ? -24.166 3.511 11.458 1.00 92.50 109 GLN A CA 1
ATOM 886 C C . GLN A 1 109 ? -24.843 2.385 12.262 1.00 92.50 109 GLN A C 1
ATOM 888 O O . GLN A 1 109 ? -25.285 2.577 13.391 1.00 92.50 109 GLN A O 1
ATOM 893 N N . HIS A 1 110 ? -24.922 1.189 11.678 1.00 93.56 110 HIS A N 1
ATOM 894 C CA . HIS A 1 110 ? -25.342 -0.029 12.355 1.00 93.56 110 HIS A CA 1
ATOM 895 C C . HIS A 1 110 ? -24.112 -0.813 12.797 1.00 93.56 110 HIS A C 1
ATOM 897 O O . HIS A 1 110 ? -23.135 -0.921 12.062 1.00 93.56 110 HIS A O 1
ATOM 903 N N . VAL A 1 111 ? -24.173 -1.438 13.969 1.00 93.81 111 VAL A N 1
ATOM 904 C CA . VAL A 1 111 ? -23.076 -2.272 14.465 1.00 93.81 111 VAL A CA 1
ATOM 905 C C . VAL A 1 111 ? -23.106 -3.639 13.762 1.00 93.81 111 VAL A C 1
ATOM 907 O O . VAL A 1 111 ? -24.105 -4.362 13.861 1.00 93.81 111 VAL A O 1
ATOM 910 N N . PRO A 1 112 ? -22.049 -4.038 13.022 1.00 94.69 112 PRO A N 1
ATOM 911 C CA . PRO A 1 112 ? -21.916 -5.407 12.541 1.00 94.69 112 PRO A CA 1
ATOM 912 C C . PRO A 1 112 ? -21.987 -6.399 13.704 1.00 94.69 112 PRO A C 1
ATOM 914 O O . PRO A 1 112 ? -21.313 -6.243 14.722 1.00 94.69 112 PRO A O 1
ATOM 917 N N . ARG A 1 113 ? -22.799 -7.449 13.548 1.00 92.31 113 ARG A N 1
ATOM 918 C CA . ARG A 1 113 ? -22.929 -8.494 14.577 1.00 92.31 113 ARG A CA 1
ATOM 919 C C . ARG A 1 113 ? -21.624 -9.261 14.748 1.00 92.31 113 ARG A C 1
ATOM 921 O O . ARG A 1 113 ? -21.185 -9.511 15.866 1.00 92.31 113 ARG A O 1
ATOM 928 N N . GLU A 1 114 ? -20.992 -9.592 13.631 1.00 96.12 114 GLU A N 1
ATOM 929 C CA . GLU A 1 114 ? -19.782 -10.402 13.587 1.00 96.12 114 GLU A CA 1
ATOM 930 C C . GLU A 1 114 ? -18.542 -9.538 13.356 1.00 96.12 114 GLU A C 1
ATOM 932 O O . GLU A 1 114 ? -18.578 -8.537 12.636 1.00 96.12 114 GLU A O 1
ATOM 937 N N . ASP A 1 115 ? -17.432 -9.957 13.958 1.00 97.94 115 ASP A N 1
ATOM 938 C CA . ASP A 1 115 ? -16.116 -9.393 13.683 1.00 97.94 115 ASP A CA 1
ATOM 939 C C . ASP A 1 115 ? -15.705 -9.766 12.246 1.00 97.94 115 ASP A C 1
ATOM 941 O O . ASP A 1 115 ? -15.896 -10.907 11.804 1.00 97.94 115 ASP A O 1
ATOM 945 N N . LEU A 1 116 ? -15.095 -8.837 11.507 1.00 98.38 116 LEU A N 1
ATOM 946 C CA . LEU A 1 116 ? -14.562 -9.147 10.184 1.00 98.38 116 LEU A CA 1
ATOM 947 C C . LEU A 1 116 ? -13.182 -9.791 10.336 1.00 98.38 116 LEU A C 1
ATOM 949 O O . LEU A 1 116 ? -12.204 -9.138 10.693 1.00 98.38 116 LEU A O 1
ATOM 953 N N . ILE A 1 117 ? -13.113 -11.091 10.058 1.00 98.50 117 ILE A N 1
ATOM 954 C CA . ILE A 1 117 ? -11.871 -11.868 10.088 1.00 98.50 117 ILE A CA 1
ATOM 955 C C . ILE A 1 117 ? -11.378 -12.084 8.658 1.00 98.50 117 ILE A C 1
ATOM 957 O O . ILE A 1 117 ? -12.086 -12.690 7.861 1.00 98.50 117 ILE A O 1
ATOM 961 N N . VAL A 1 118 ? -10.162 -11.648 8.342 1.00 98.56 118 VAL A N 1
ATOM 962 C CA . VAL A 1 118 ? -9.520 -11.902 7.045 1.00 98.56 118 VAL A CA 1
ATOM 963 C C . VAL A 1 118 ? -8.281 -12.755 7.270 1.00 98.56 118 VAL A C 1
ATOM 965 O O . VAL A 1 118 ? -7.332 -12.342 7.933 1.00 98.56 118 VAL A O 1
ATOM 968 N N . THR A 1 119 ? -8.296 -13.978 6.760 1.00 98.75 119 THR A N 1
ATOM 969 C CA . THR A 1 119 ? -7.212 -14.948 6.943 1.00 98.75 119 THR A CA 1
ATOM 970 C C . THR A 1 119 ? -6.063 -14.722 5.960 1.00 98.75 119 THR A C 1
ATOM 972 O O . THR A 1 119 ? -6.221 -14.129 4.894 1.00 98.75 119 THR A O 1
ATOM 975 N N . GLN A 1 120 ? -4.883 -15.235 6.301 1.00 98.62 120 GLN A N 1
ATOM 976 C CA . GLN A 1 120 ? -3.709 -15.214 5.430 1.00 98.62 120 GLN A CA 1
ATOM 977 C C . GLN A 1 120 ? -3.969 -15.952 4.109 1.00 98.62 120 GLN A C 1
ATOM 979 O O . GLN A 1 120 ? -3.537 -15.492 3.052 1.00 98.62 120 GLN A O 1
ATOM 984 N N . ASP A 1 121 ? -4.678 -17.082 4.159 1.00 98.69 121 ASP A N 1
ATOM 985 C CA . ASP A 1 121 ? -5.051 -17.840 2.963 1.00 98.69 121 ASP A CA 1
ATOM 986 C C . ASP A 1 121 ? -6.028 -17.046 2.097 1.00 98.69 121 ASP A C 1
ATOM 988 O O . ASP A 1 121 ? -5.936 -17.093 0.873 1.00 98.69 121 ASP A O 1
ATOM 992 N N . GLU A 1 122 ? -6.915 -16.258 2.713 1.00 98.62 122 GLU A N 1
ATOM 993 C CA . GLU A 1 122 ? -7.810 -15.378 1.974 1.00 98.62 122 GLU A CA 1
ATOM 994 C C . GLU A 1 122 ? -7.055 -14.267 1.235 1.00 98.62 122 GLU A C 1
ATOM 996 O O . GLU A 1 122 ? -7.262 -14.083 0.034 1.00 98.62 122 GLU A O 1
ATOM 1001 N N . LEU A 1 123 ? -6.122 -13.588 1.912 1.00 98.38 123 LEU A N 1
ATOM 1002 C CA . LEU A 1 123 ? -5.271 -12.563 1.296 1.00 98.38 123 LEU A CA 1
ATOM 1003 C C . LEU A 1 123 ? -4.412 -13.139 0.165 1.00 98.38 123 LEU A C 1
ATOM 1005 O O . LEU A 1 123 ? -4.422 -12.629 -0.954 1.00 98.38 123 LEU A O 1
ATOM 1009 N N . ASN A 1 124 ? -3.697 -14.235 0.424 1.00 98.50 124 ASN A N 1
ATOM 1010 C CA . ASN A 1 124 ? -2.849 -14.869 -0.585 1.00 98.50 124 ASN A CA 1
ATOM 1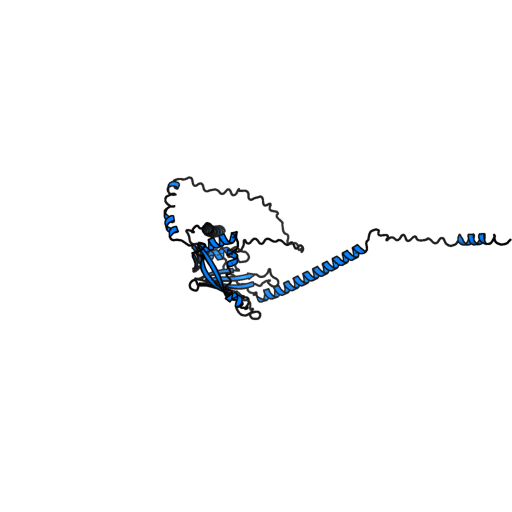011 C C . ASN A 1 124 ? -3.661 -15.498 -1.722 1.00 98.50 124 ASN A C 1
ATOM 1013 O O . ASN A 1 124 ? -3.199 -15.527 -2.861 1.00 98.50 124 ASN A O 1
ATOM 1017 N N . GLY A 1 125 ? -4.874 -15.974 -1.438 1.00 98.38 125 GLY A N 1
ATOM 1018 C CA . GLY A 1 125 ? -5.817 -16.457 -2.439 1.00 98.38 125 GLY A CA 1
ATOM 1019 C C . GLY A 1 125 ? -6.267 -15.346 -3.385 1.00 98.38 125 GLY A C 1
ATOM 1020 O O . GLY A 1 125 ? -6.283 -15.556 -4.598 1.00 98.38 125 GLY A O 1
ATOM 1021 N N . LEU A 1 126 ? -6.551 -14.148 -2.858 1.00 98.06 126 LEU A N 1
ATOM 1022 C CA . LEU A 1 126 ? -6.845 -12.958 -3.664 1.00 98.06 126 LEU A CA 1
ATOM 1023 C C . LEU A 1 126 ? -5.640 -12.538 -4.519 1.00 98.06 126 LEU A C 1
ATOM 1025 O O . LEU A 1 126 ? -5.790 -12.351 -5.728 1.00 98.06 126 LEU A O 1
ATOM 1029 N N . LEU A 1 127 ? -4.438 -12.466 -3.933 1.00 97.62 127 LEU A N 1
ATOM 1030 C CA . LEU A 1 127 ? -3.198 -12.173 -4.669 1.00 97.62 127 LEU A CA 1
ATOM 1031 C C . LEU A 1 127 ? -2.934 -13.206 -5.775 1.00 97.62 127 LEU A C 1
ATOM 1033 O O . LEU A 1 127 ? -2.542 -12.854 -6.888 1.00 97.62 127 LEU A O 1
ATOM 1037 N N . GLY A 1 128 ? -3.223 -14.481 -5.504 1.00 97.44 128 GLY A N 1
ATOM 1038 C CA . GLY A 1 128 ? -3.081 -15.595 -6.438 1.00 97.44 128 GLY A CA 1
ATOM 1039 C C . GLY A 1 128 ? -3.970 -15.517 -7.683 1.00 97.44 128 GLY A C 1
ATOM 1040 O O . GLY A 1 128 ? -3.723 -16.253 -8.643 1.00 97.44 128 GLY A O 1
ATOM 1041 N N . ARG A 1 129 ? -4.978 -14.634 -7.706 1.00 97.19 129 ARG A N 1
ATOM 1042 C CA . ARG A 1 129 ? -5.837 -14.395 -8.879 1.00 97.19 129 ARG A CA 1
ATOM 1043 C C . ARG A 1 129 ? -5.278 -13.365 -9.852 1.00 97.19 129 ARG A C 1
ATOM 1045 O O . ARG A 1 129 ? -5.697 -13.351 -11.004 1.00 97.19 129 ARG A O 1
ATOM 1052 N N . SER A 1 130 ? -4.360 -12.510 -9.410 1.00 96.50 130 SER A N 1
ATOM 1053 C CA . SER A 1 130 ? -3.692 -11.550 -10.287 1.00 96.50 130 SER A CA 1
ATOM 1054 C C . SER A 1 130 ? -2.595 -12.251 -11.078 1.00 96.50 130 SER A C 1
ATOM 1056 O O . SER A 1 130 ? -1.691 -12.832 -10.483 1.00 96.50 130 SER A O 1
ATOM 1058 N N . ASP A 1 131 ? -2.606 -12.139 -12.407 1.00 95.94 131 ASP A N 1
ATOM 1059 C CA . ASP A 1 131 ? -1.522 -12.665 -13.252 1.00 95.94 131 ASP A CA 1
ATOM 1060 C C . ASP A 1 131 ? -0.152 -12.078 -12.881 1.00 95.94 131 ASP A C 1
ATOM 1062 O O . ASP A 1 131 ? 0.880 -12.719 -13.075 1.00 95.94 131 ASP A O 1
ATOM 1066 N N . TYR A 1 132 ? -0.137 -10.864 -12.323 1.00 95.75 132 TYR A N 1
ATOM 1067 C CA . TYR A 1 132 ? 1.085 -10.185 -11.913 1.00 95.75 132 TYR A CA 1
ATOM 1068 C C . TYR A 1 132 ? 1.601 -10.660 -10.547 1.00 95.75 132 TYR A C 1
ATOM 1070 O O . TYR A 1 132 ? 2.807 -10.847 -10.391 1.00 95.75 132 TYR A O 1
ATOM 1078 N N . PHE A 1 133 ? 0.718 -10.899 -9.571 1.00 97.56 133 PHE A N 1
ATOM 1079 C CA . PHE A 1 133 ? 1.117 -11.291 -8.208 1.00 97.56 133 PHE A CA 1
ATOM 1080 C C . PHE A 1 133 ? 1.166 -12.804 -7.985 1.00 97.56 133 PHE A C 1
ATOM 1082 O O . PHE A 1 133 ? 1.869 -13.273 -7.088 1.00 97.56 133 PHE A O 1
ATOM 1089 N N . ARG A 1 134 ? 0.479 -13.597 -8.811 1.00 97.69 134 ARG A N 1
ATOM 1090 C CA . ARG A 1 134 ? 0.409 -15.054 -8.676 1.00 97.69 134 ARG A CA 1
ATOM 1091 C C . ARG A 1 134 ? 1.794 -15.698 -8.734 1.00 97.69 134 ARG A C 1
ATOM 1093 O O . ARG A 1 134 ? 2.426 -15.759 -9.784 1.00 97.69 134 ARG A O 1
ATOM 1100 N N . GLY A 1 135 ? 2.234 -16.234 -7.596 1.00 97.88 135 GLY A N 1
ATOM 1101 C CA . GLY A 1 135 ? 3.552 -16.862 -7.442 1.00 97.88 135 GLY A CA 1
ATOM 1102 C C . GLY A 1 135 ? 4.718 -15.872 -7.348 1.00 97.88 135 GLY A C 1
ATOM 1103 O O . GLY A 1 135 ? 5.852 -16.311 -7.165 1.00 97.88 135 GLY A O 1
ATOM 1104 N N . ASN A 1 136 ? 4.433 -14.568 -7.426 1.00 98.19 136 ASN A N 1
ATOM 1105 C CA . ASN A 1 136 ? 5.396 -13.469 -7.353 1.00 98.19 136 ASN A CA 1
ATOM 1106 C C . ASN A 1 136 ? 5.248 -12.638 -6.072 1.00 98.19 136 ASN A C 1
ATOM 1108 O O . ASN A 1 136 ? 6.079 -11.770 -5.846 1.00 98.19 136 ASN A O 1
ATOM 1112 N N . MET A 1 137 ? 4.217 -12.863 -5.256 1.00 98.38 137 MET A N 1
ATOM 1113 C CA . MET A 1 137 ? 4.023 -12.203 -3.967 1.00 98.38 137 MET A CA 1
ATOM 1114 C C . MET A 1 137 ? 3.398 -13.170 -2.963 1.00 98.38 137 MET A C 1
ATOM 1116 O O . MET A 1 137 ? 2.581 -14.013 -3.341 1.00 98.38 137 MET A O 1
ATOM 1120 N N . TYR A 1 138 ? 3.779 -13.039 -1.697 1.00 98.62 138 TYR A N 1
ATOM 1121 C CA . TYR A 1 138 ? 3.193 -13.776 -0.588 1.00 98.62 138 TYR A CA 1
ATOM 1122 C C . TYR A 1 138 ? 3.181 -12.925 0.676 1.00 98.62 138 TYR A C 1
ATOM 1124 O O . TYR A 1 138 ? 4.150 -12.237 0.988 1.00 98.62 138 TYR A O 1
ATOM 1132 N N . VAL A 1 139 ? 2.072 -12.982 1.403 1.00 98.69 139 VAL A N 1
ATOM 1133 C CA . VAL A 1 139 ? 1.858 -12.257 2.652 1.00 98.69 139 VAL A CA 1
ATOM 1134 C C . VAL A 1 139 ? 1.863 -13.241 3.813 1.00 98.69 139 VAL A C 1
ATOM 1136 O O . VAL A 1 139 ? 1.179 -14.266 3.780 1.00 98.69 139 VAL A O 1
ATOM 1139 N N . THR A 1 140 ? 2.610 -12.906 4.860 1.00 98.75 140 THR A N 1
ATOM 1140 C CA . THR A 1 140 ? 2.634 -13.637 6.128 1.00 98.75 140 THR A CA 1
ATOM 1141 C C . THR A 1 140 ? 2.076 -12.763 7.245 1.00 98.75 140 THR A C 1
ATOM 1143 O O . THR A 1 140 ? 2.515 -11.627 7.438 1.00 98.75 140 THR A O 1
ATOM 1146 N N . LEU A 1 141 ? 1.119 -13.306 7.996 1.00 98.69 141 LEU A N 1
ATOM 1147 C CA . LEU A 1 141 ? 0.495 -12.653 9.143 1.00 98.69 141 LEU A CA 1
ATOM 1148 C C . LEU A 1 141 ? 1.011 -13.281 10.438 1.00 98.69 141 LEU A C 1
ATOM 1150 O O . LEU A 1 141 ? 0.736 -14.444 10.729 1.00 98.69 141 LEU A O 1
ATOM 1154 N N . THR A 1 142 ? 1.735 -12.492 11.223 1.00 98.44 142 THR A N 1
ATOM 1155 C CA . THR A 1 142 ? 2.216 -12.863 12.563 1.00 98.44 142 THR A CA 1
ATOM 1156 C C . THR A 1 142 ? 1.668 -11.870 13.590 1.00 98.44 142 THR A C 1
ATOM 1158 O O . THR A 1 142 ? 1.313 -10.756 13.207 1.00 98.44 142 THR A O 1
ATOM 1161 N N . PRO A 1 143 ? 1.595 -12.208 14.890 1.00 98.06 143 PRO A N 1
ATOM 1162 C CA . PRO A 1 143 ? 1.045 -11.313 15.902 1.00 98.06 143 PRO A CA 1
ATOM 1163 C C . PRO A 1 143 ? 1.638 -9.896 15.849 1.00 98.06 143 PRO A C 1
ATOM 1165 O O . PRO A 1 143 ? 2.840 -9.712 16.044 1.00 98.06 143 PRO A O 1
ATOM 1168 N N . GLY A 1 144 ? 0.787 -8.903 15.578 1.00 97.38 144 GLY A N 1
ATOM 1169 C CA . GLY A 1 144 ? 1.156 -7.487 15.460 1.00 97.38 144 GLY A CA 1
ATOM 1170 C C . GLY A 1 144 ? 1.972 -7.109 14.216 1.00 97.38 144 GLY A C 1
ATOM 1171 O O . GLY A 1 144 ? 2.469 -5.986 14.159 1.00 97.38 144 GLY A O 1
ATOM 1172 N N . LYS A 1 145 ? 2.148 -8.008 13.236 1.00 98.31 145 LYS A N 1
ATOM 1173 C CA . LYS A 1 145 ? 2.990 -7.774 12.054 1.00 98.31 145 LYS A CA 1
ATOM 1174 C C . LYS A 1 145 ? 2.451 -8.438 10.784 1.00 98.31 145 LYS A C 1
ATOM 1176 O O . LYS A 1 145 ? 2.304 -9.659 10.721 1.00 98.31 145 LYS A O 1
ATOM 1181 N N . ILE A 1 146 ? 2.287 -7.638 9.736 1.00 98.50 146 ILE A N 1
ATOM 1182 C CA . ILE A 1 146 ? 2.072 -8.079 8.352 1.00 98.50 146 ILE A CA 1
ATOM 1183 C C . ILE A 1 146 ? 3.426 -8.025 7.647 1.00 98.50 146 ILE A C 1
ATOM 1185 O O . ILE A 1 146 ? 4.114 -7.014 7.749 1.00 98.50 146 ILE A O 1
ATOM 1189 N N . SER A 1 147 ? 3.835 -9.096 6.971 1.00 98.62 147 SER A N 1
ATOM 1190 C CA . SER A 1 147 ? 5.057 -9.110 6.150 1.00 98.62 147 SER A CA 1
ATOM 1191 C C . SER A 1 147 ? 4.720 -9.508 4.720 1.00 98.62 147 SER A C 1
ATOM 1193 O O . SER A 1 147 ? 4.016 -10.498 4.525 1.00 98.62 147 SER A O 1
ATOM 1195 N N . GLY A 1 148 ? 5.222 -8.764 3.743 1.00 98.44 148 GLY A N 1
ATOM 1196 C CA . GLY A 1 148 ? 5.145 -9.086 2.326 1.00 98.44 148 GLY A CA 1
ATOM 1197 C C . GLY A 1 148 ? 6.506 -9.524 1.797 1.00 98.44 148 GLY A C 1
ATOM 1198 O O . GLY A 1 148 ? 7.537 -8.934 2.116 1.00 98.44 148 GLY A O 1
ATOM 1199 N N . GLU A 1 149 ? 6.523 -10.574 0.986 1.00 98.56 149 GLU A N 1
ATOM 1200 C CA . GLU A 1 149 ? 7.681 -10.973 0.188 1.00 98.56 149 GLU A CA 1
ATOM 1201 C C . GLU A 1 149 ? 7.258 -10.993 -1.277 1.00 98.56 149 GLU A C 1
ATOM 1203 O O . GLU A 1 149 ? 6.202 -11.534 -1.613 1.00 98.56 149 GLU A O 1
ATOM 1208 N N . TYR A 1 150 ? 8.056 -10.398 -2.163 1.00 98.06 150 TYR A N 1
ATOM 1209 C CA . TYR A 1 150 ? 7.702 -10.327 -3.577 1.00 98.06 150 TYR A CA 1
ATOM 1210 C C . TYR A 1 150 ? 8.915 -10.384 -4.507 1.00 98.06 150 TYR A C 1
ATOM 1212 O O . TYR A 1 150 ? 9.992 -9.883 -4.204 1.00 98.06 150 TYR A O 1
ATOM 1220 N N . SER A 1 151 ? 8.716 -10.979 -5.684 1.00 98.38 151 SER A N 1
ATOM 1221 C CA . SER A 1 151 ? 9.661 -11.130 -6.791 1.00 98.38 151 SER A CA 1
ATOM 1222 C C . SER A 1 151 ? 8.949 -10.741 -8.084 1.00 98.38 151 SER A C 1
ATOM 1224 O O . SER A 1 151 ? 8.509 -11.579 -8.870 1.00 98.38 151 SER A O 1
ATOM 1226 N N . LEU A 1 152 ? 8.776 -9.438 -8.285 1.00 98.12 152 LEU A N 1
ATOM 1227 C CA . LEU A 1 152 ? 7.934 -8.924 -9.361 1.00 98.12 152 LEU A CA 1
ATOM 1228 C C . LEU A 1 152 ? 8.711 -8.871 -10.687 1.00 98.12 152 LEU A C 1
ATOM 1230 O O . LEU A 1 152 ? 9.794 -8.277 -10.718 1.00 98.12 152 LEU A O 1
ATOM 1234 N N . PRO A 1 153 ? 8.209 -9.465 -11.785 1.00 97.88 153 PRO A N 1
ATOM 1235 C CA . PRO A 1 153 ? 8.889 -9.432 -13.077 1.00 97.88 153 PRO A CA 1
ATOM 1236 C C . PRO A 1 153 ? 8.875 -8.020 -13.674 1.00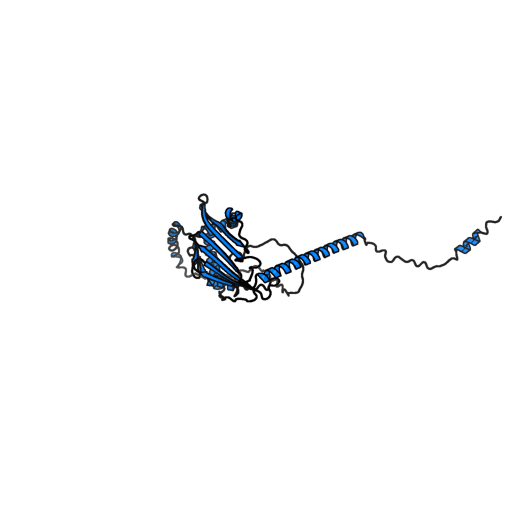 97.88 153 PRO A C 1
ATOM 1238 O O . PRO A 1 153 ? 7.836 -7.370 -13.754 1.00 97.88 153 PRO A O 1
ATOM 1241 N N . MET A 1 154 ? 10.032 -7.558 -14.153 1.00 97.81 154 MET A N 1
ATOM 1242 C CA . MET A 1 154 ? 10.214 -6.189 -14.657 1.00 97.81 154 MET A CA 1
ATOM 1243 C C . MET A 1 154 ? 10.349 -6.126 -16.183 1.00 97.81 154 MET A C 1
ATOM 1245 O O . MET A 1 154 ? 10.782 -5.112 -16.731 1.00 97.81 154 MET A O 1
ATOM 1249 N N . ASP A 1 155 ? 9.965 -7.190 -16.895 1.00 96.88 155 ASP A N 1
ATOM 1250 C CA . ASP A 1 155 ? 10.125 -7.320 -18.350 1.00 96.88 155 ASP A CA 1
ATOM 1251 C C . ASP A 1 155 ? 9.443 -6.209 -19.162 1.00 96.88 155 ASP A C 1
ATOM 1253 O O . ASP A 1 155 ? 9.903 -5.886 -20.261 1.00 96.88 155 ASP A O 1
ATOM 1257 N N . GLY A 1 156 ? 8.379 -5.609 -18.618 1.00 94.69 156 GLY A N 1
ATOM 1258 C CA . GLY A 1 156 ? 7.663 -4.490 -19.234 1.00 94.69 156 GLY A CA 1
ATOM 1259 C C . GLY A 1 156 ? 8.426 -3.161 -19.212 1.00 94.69 156 GLY A C 1
ATOM 1260 O O . GLY A 1 156 ? 8.098 -2.259 -19.983 1.00 94.69 156 GLY A O 1
ATOM 1261 N N . LEU A 1 157 ? 9.458 -3.023 -18.372 1.00 96.31 157 LEU A N 1
ATOM 1262 C CA . LEU A 1 157 ? 10.219 -1.781 -18.240 1.00 96.31 157 LEU A CA 1
ATOM 1263 C C . LEU A 1 157 ? 11.520 -1.798 -19.063 1.00 96.31 157 LEU A C 1
ATOM 1265 O O . LEU A 1 157 ? 12.156 -2.849 -19.227 1.00 96.31 157 LEU A O 1
ATOM 1269 N N . PRO A 1 158 ? 11.991 -0.629 -19.549 1.00 96.50 158 PRO A N 1
ATOM 1270 C CA . PRO A 1 158 ? 13.308 -0.499 -20.164 1.00 96.50 158 PRO A CA 1
ATOM 1271 C C . PRO A 1 158 ? 14.397 -1.143 -19.301 1.00 96.50 158 PRO A C 1
ATOM 1273 O O . PRO A 1 158 ? 14.576 -0.788 -18.144 1.00 96.50 158 PRO A O 1
ATOM 1276 N N . GLY A 1 159 ? 15.135 -2.107 -19.857 1.00 95.88 159 GLY A N 1
ATOM 1277 C CA . GLY A 1 159 ? 16.217 -2.790 -19.138 1.00 95.88 159 GLY A CA 1
ATOM 1278 C C . GLY A 1 159 ? 15.802 -3.858 -18.126 1.00 95.88 159 GLY A C 1
ATOM 1279 O O . GLY A 1 159 ? 16.698 -4.490 -17.571 1.00 95.88 159 GLY A O 1
ATOM 1280 N N . GLY A 1 160 ? 14.504 -4.089 -17.915 1.00 97.38 160 GLY A N 1
ATOM 1281 C CA . GLY A 1 160 ? 13.998 -5.051 -16.934 1.00 97.38 160 GLY A CA 1
ATOM 1282 C C . GLY A 1 160 ? 13.811 -6.477 -17.454 1.00 97.38 160 GLY A C 1
ATOM 1283 O O . GLY A 1 160 ? 13.449 -7.358 -16.685 1.00 97.38 160 GLY A O 1
ATOM 1284 N N . ARG A 1 161 ? 14.106 -6.742 -18.735 1.00 97.56 161 ARG A N 1
ATOM 1285 C CA . ARG A 1 161 ? 13.992 -8.086 -19.322 1.00 97.56 161 ARG A CA 1
ATOM 1286 C C . ARG A 1 161 ? 14.810 -9.124 -18.546 1.00 97.56 161 ARG A C 1
ATOM 1288 O O . ARG A 1 161 ? 16.034 -8.992 -18.461 1.00 97.56 161 ARG A O 1
ATOM 1295 N N . GLY A 1 162 ? 14.146 -10.170 -18.054 1.00 97.75 162 GLY A N 1
ATOM 1296 C CA . GLY A 1 162 ? 14.745 -11.224 -17.231 1.00 97.75 162 GLY A CA 1
ATOM 1297 C C . GLY A 1 162 ? 15.242 -10.733 -15.869 1.00 97.75 162 GLY A C 1
ATOM 1298 O O . GLY A 1 162 ? 16.184 -11.309 -15.319 1.00 97.75 162 GLY A O 1
ATOM 1299 N N . ARG A 1 163 ? 14.674 -9.634 -15.362 1.00 98.00 163 ARG A N 1
ATOM 1300 C CA . ARG A 1 163 ? 14.997 -9.057 -14.058 1.00 98.00 163 ARG A CA 1
ATOM 1301 C C . ARG A 1 163 ? 13.745 -8.953 -13.202 1.00 98.00 163 ARG A C 1
ATOM 1303 O O . ARG A 1 163 ? 12.639 -8.805 -13.714 1.00 98.00 163 ARG A O 1
ATOM 1310 N N . TYR A 1 164 ? 13.960 -8.990 -11.897 1.00 98.38 164 TYR A N 1
ATOM 1311 C CA . TYR A 1 164 ? 12.911 -9.053 -10.897 1.00 98.38 164 TYR A CA 1
ATOM 1312 C C . TYR A 1 164 ? 13.161 -7.996 -9.832 1.00 98.38 164 TYR A C 1
ATOM 1314 O O . TYR A 1 164 ? 14.292 -7.836 -9.364 1.00 98.38 164 TYR A O 1
ATOM 1322 N N . PHE A 1 165 ? 12.117 -7.273 -9.454 1.00 98.12 165 PHE A N 1
ATOM 1323 C CA . PHE A 1 165 ? 12.123 -6.465 -8.246 1.00 98.12 165 PHE A CA 1
ATOM 1324 C C . PHE A 1 165 ? 11.860 -7.407 -7.071 1.00 98.12 165 PHE A C 1
ATOM 1326 O O . PHE A 1 165 ? 10.721 -7.791 -6.815 1.00 98.12 165 PHE A O 1
ATOM 1333 N N . LEU A 1 166 ? 12.949 -7.858 -6.446 1.00 98.19 166 LEU A N 1
ATOM 1334 C CA . LEU A 1 166 ? 12.915 -8.736 -5.282 1.00 98.19 166 LEU A CA 1
ATOM 1335 C C . LEU A 1 166 ? 13.010 -7.873 -4.027 1.00 98.19 166 LEU A C 1
ATOM 1337 O O . LEU A 1 166 ? 13.980 -7.119 -3.872 1.00 98.19 166 LEU A O 1
ATOM 1341 N N . GLY A 1 167 ? 12.017 -7.973 -3.157 1.00 97.56 167 GLY A N 1
ATOM 1342 C CA . GLY A 1 167 ? 11.956 -7.194 -1.934 1.00 97.56 167 GLY A CA 1
ATOM 1343 C C . GLY A 1 167 ? 11.137 -7.866 -0.850 1.00 97.56 167 GLY A C 1
ATOM 1344 O O . GLY A 1 167 ? 10.449 -8.861 -1.083 1.00 97.56 167 GLY A O 1
ATOM 1345 N N . HIS A 1 168 ? 11.277 -7.306 0.342 1.00 98.06 168 HIS A N 1
ATOM 1346 C CA . HIS A 1 168 ? 10.480 -7.656 1.499 1.00 98.06 168 HIS A CA 1
ATOM 1347 C C . HIS A 1 168 ? 9.985 -6.359 2.122 1.00 98.06 168 HIS A C 1
ATOM 1349 O O . HIS A 1 168 ? 10.729 -5.378 2.199 1.00 98.06 168 HIS A O 1
ATOM 1355 N N . ASP A 1 169 ? 8.745 -6.362 2.572 1.00 98.25 169 ASP A N 1
ATOM 1356 C CA . ASP A 1 169 ? 8.168 -5.271 3.328 1.00 98.25 169 ASP A CA 1
ATOM 1357 C C . ASP A 1 169 ? 7.513 -5.799 4.599 1.00 98.25 169 ASP A C 1
ATOM 1359 O O . ASP A 1 169 ? 7.196 -6.986 4.731 1.00 98.25 169 ASP A O 1
ATOM 1363 N N . TYR A 1 170 ? 7.343 -4.919 5.574 1.00 98.31 170 TYR A N 1
ATOM 1364 C CA . TYR A 1 170 ? 6.482 -5.207 6.698 1.00 98.31 170 TYR A CA 1
ATOM 1365 C C . TYR A 1 170 ? 5.768 -3.968 7.203 1.00 98.31 170 TYR A C 1
ATOM 1367 O O . TYR A 1 170 ? 6.250 -2.845 7.068 1.00 98.31 170 TYR A O 1
ATOM 1375 N N . THR A 1 171 ? 4.648 -4.215 7.874 1.00 98.50 171 THR A N 1
ATOM 1376 C CA . THR A 1 171 ? 3.955 -3.254 8.727 1.00 98.50 171 THR A CA 1
ATOM 1377 C C . THR A 1 171 ? 3.770 -3.871 10.108 1.00 98.50 171 THR A C 1
ATOM 1379 O O . THR A 1 171 ? 3.207 -4.961 10.226 1.00 98.50 171 THR A O 1
ATOM 1382 N N . THR A 1 172 ? 4.253 -3.207 11.156 1.00 98.12 172 THR A N 1
ATOM 1383 C CA . THR A 1 172 ? 3.999 -3.580 12.553 1.00 98.12 172 THR A CA 1
ATOM 1384 C C . THR A 1 172 ? 3.086 -2.554 13.209 1.00 98.12 172 THR A C 1
ATOM 1386 O O . THR A 1 172 ? 3.163 -1.362 12.918 1.00 98.12 172 THR A O 1
ATOM 1389 N N . ILE A 1 173 ? 2.208 -3.025 14.093 1.00 96.56 173 ILE A N 1
ATOM 1390 C CA . ILE A 1 173 ? 1.302 -2.177 14.871 1.00 96.56 173 ILE A CA 1
ATOM 1391 C C . ILE A 1 173 ? 1.574 -2.442 16.352 1.00 96.56 173 ILE A C 1
ATOM 1393 O O . ILE A 1 173 ? 1.363 -3.551 16.844 1.00 96.56 173 ILE A O 1
ATOM 1397 N N . ASP A 1 174 ? 2.045 -1.422 17.066 1.00 95.75 174 ASP A N 1
ATOM 1398 C CA . ASP A 1 174 ? 2.157 -1.421 18.523 1.00 95.75 174 ASP A CA 1
ATOM 1399 C C . ASP A 1 174 ? 1.016 -0.584 19.105 1.00 95.75 174 ASP A C 1
ATOM 1401 O O . ASP A 1 174 ? 1.114 0.636 19.244 1.00 95.75 174 ASP A O 1
ATOM 1405 N N . GLU A 1 175 ? -0.082 -1.255 19.455 1.00 93.00 175 GLU A N 1
ATOM 1406 C CA . GLU A 1 175 ? -1.265 -0.624 20.051 1.00 93.00 175 GLU A CA 1
ATOM 1407 C C . GLU A 1 175 ? -0.952 0.100 21.368 1.00 93.00 175 GLU A C 1
ATOM 1409 O O . GLU A 1 175 ? -1.564 1.119 21.678 1.00 93.00 175 GLU A O 1
ATOM 1414 N N . LYS A 1 176 ? 0.015 -0.397 22.152 1.00 94.06 176 LYS A N 1
ATOM 1415 C CA . LYS A 1 176 ? 0.354 0.194 23.456 1.00 94.06 176 LYS A CA 1
ATOM 1416 C C . LYS A 1 176 ? 1.161 1.469 23.297 1.00 94.06 176 LYS A C 1
ATOM 1418 O O . LYS A 1 176 ? 0.997 2.391 24.091 1.00 94.06 176 LYS A O 1
ATOM 1423 N N . ALA A 1 177 ? 2.062 1.484 22.321 1.00 96.56 177 ALA A N 1
ATOM 1424 C CA . ALA A 1 177 ? 2.844 2.661 21.980 1.00 96.56 177 ALA A CA 1
ATOM 1425 C C . ALA A 1 177 ? 2.112 3.597 21.011 1.00 96.56 177 ALA A C 1
ATOM 1427 O O . ALA A 1 177 ? 2.636 4.674 20.739 1.00 96.56 177 ALA A O 1
ATOM 1428 N N . GLN A 1 178 ? 0.938 3.195 20.503 1.00 96.62 178 GLN A N 1
ATOM 1429 C CA . GLN A 1 178 ? 0.190 3.927 19.484 1.00 96.62 178 GLN A CA 1
ATOM 1430 C C . GLN A 1 178 ? 1.052 4.215 18.249 1.00 96.62 178 GLN A C 1
ATOM 1432 O O . GLN A 1 178 ? 1.143 5.348 17.775 1.00 96.62 178 GLN A O 1
ATOM 1437 N N . ARG A 1 179 ? 1.756 3.184 17.768 1.00 97.81 179 ARG A N 1
ATOM 1438 C CA . ARG A 1 179 ? 2.709 3.297 16.660 1.00 97.81 179 ARG A CA 1
ATOM 1439 C C . ARG A 1 179 ? 2.443 2.294 15.557 1.00 97.81 179 ARG A C 1
ATOM 1441 O O . ARG A 1 179 ? 2.185 1.124 15.828 1.00 97.81 179 ARG A O 1
ATOM 1448 N N . VAL A 1 180 ? 2.578 2.759 14.323 1.00 97.88 180 VAL A N 1
ATOM 1449 C CA . VAL A 1 180 ? 2.657 1.923 13.127 1.00 97.88 180 VAL A CA 1
ATOM 1450 C C . VAL A 1 180 ? 4.035 2.115 12.516 1.00 97.88 180 VAL A C 1
ATOM 1452 O O . VAL A 1 180 ? 4.425 3.239 12.217 1.00 97.88 180 VAL A O 1
ATOM 1455 N N . GLU A 1 181 ? 4.782 1.035 12.329 1.00 98.50 181 GLU A N 1
ATOM 1456 C CA . GLU A 1 181 ? 6.066 1.067 11.629 1.00 98.50 181 GLU A CA 1
ATOM 1457 C C . GLU A 1 181 ? 5.935 0.313 10.310 1.00 98.50 181 GLU A C 1
ATOM 1459 O O . GLU A 1 181 ? 5.458 -0.819 10.276 1.00 98.50 181 GLU A O 1
ATOM 1464 N N . MET A 1 182 ? 6.362 0.944 9.224 1.00 98.50 182 MET A N 1
ATOM 1465 C CA . MET A 1 182 ? 6.366 0.392 7.877 1.00 98.50 182 MET A CA 1
ATOM 1466 C C . MET A 1 182 ? 7.793 0.404 7.346 1.00 98.50 182 MET A C 1
ATOM 1468 O O . MET A 1 182 ? 8.491 1.412 7.458 1.00 98.50 182 MET A O 1
ATOM 1472 N N . MET A 1 183 ? 8.232 -0.687 6.731 1.00 98.38 183 MET A N 1
ATOM 1473 C CA . MET A 1 183 ? 9.561 -0.779 6.131 1.00 98.38 183 MET A CA 1
ATOM 1474 C C . MET A 1 183 ? 9.503 -1.573 4.834 1.00 98.38 183 MET A C 1
ATOM 1476 O O . MET A 1 183 ? 8.784 -2.561 4.751 1.00 98.38 183 MET A O 1
ATOM 1480 N N . MET A 1 184 ? 10.294 -1.167 3.844 1.00 98.31 184 MET A N 1
ATOM 1481 C CA . MET A 1 184 ? 10.483 -1.892 2.594 1.00 98.31 184 MET A CA 1
ATOM 1482 C C . MET A 1 184 ? 11.964 -1.961 2.234 1.00 98.31 184 MET A C 1
ATOM 1484 O O . MET A 1 184 ? 12.651 -0.943 2.137 1.00 98.31 184 MET A O 1
ATOM 1488 N N . GLU A 1 185 ? 12.444 -3.162 1.954 1.00 97.12 185 GLU A N 1
ATOM 1489 C CA . GLU A 1 185 ? 13.797 -3.440 1.492 1.00 97.12 185 GLU A CA 1
ATOM 1490 C C . GLU A 1 185 ? 13.783 -4.106 0.117 1.00 97.12 185 GLU A C 1
ATOM 1492 O O . GLU A 1 185 ? 12.814 -4.736 -0.305 1.00 97.12 185 GLU A O 1
ATOM 1497 N N . THR A 1 186 ? 14.910 -4.004 -0.583 1.00 96.50 186 THR A N 1
ATOM 1498 C CA . THR A 1 186 ? 15.157 -4.756 -1.812 1.00 96.50 186 THR A CA 1
ATOM 1499 C C . THR A 1 186 ? 16.427 -5.577 -1.681 1.00 96.50 186 THR A C 1
ATOM 1501 O O . THR A 1 186 ? 17.407 -5.144 -1.079 1.00 96.50 186 THR A O 1
ATOM 1504 N N . ALA A 1 187 ? 16.432 -6.752 -2.307 1.00 95.56 187 ALA A N 1
ATOM 1505 C CA . ALA A 1 187 ? 17.620 -7.588 -2.415 1.00 95.56 187 ALA A CA 1
ATOM 1506 C C . ALA A 1 187 ? 18.685 -7.004 -3.365 1.00 95.56 187 ALA A C 1
ATOM 1508 O O . ALA A 1 187 ? 19.816 -7.492 -3.405 1.00 95.56 187 ALA A O 1
ATOM 1509 N N . ALA A 1 188 ? 18.333 -6.005 -4.180 1.00 94.06 188 ALA A N 1
ATOM 1510 C CA . ALA A 1 188 ? 19.279 -5.373 -5.084 1.00 94.06 188 ALA A CA 1
ATOM 1511 C C . ALA A 1 188 ? 20.277 -4.494 -4.314 1.00 94.06 188 ALA A C 1
ATOM 1513 O O . ALA A 1 188 ? 19.907 -3.755 -3.404 1.00 94.06 188 ALA A O 1
ATOM 1514 N N . THR A 1 189 ? 21.554 -4.545 -4.695 1.00 90.00 189 THR A N 1
ATOM 1515 C CA . THR A 1 189 ? 22.598 -3.714 -4.084 1.00 90.00 189 THR A CA 1
ATOM 1516 C C . THR A 1 189 ? 22.434 -2.261 -4.523 1.00 90.00 189 THR A C 1
ATOM 1518 O O . THR A 1 189 ? 22.641 -1.948 -5.696 1.00 90.00 189 THR A O 1
ATOM 1521 N N . HIS A 1 190 ? 22.092 -1.382 -3.585 1.00 91.12 190 HIS A N 1
ATOM 1522 C CA . HIS A 1 190 ? 21.830 0.038 -3.840 1.00 91.12 190 HIS A CA 1
ATOM 1523 C C . HIS A 1 190 ? 22.659 0.976 -2.945 1.00 91.12 190 HIS A C 1
ATOM 1525 O O . HIS A 1 190 ? 22.442 2.184 -2.976 1.00 91.12 190 HIS A O 1
ATOM 1531 N N . GLU A 1 191 ? 23.644 0.445 -2.209 1.00 90.06 191 GLU A N 1
ATOM 1532 C CA . GLU A 1 191 ? 24.508 1.209 -1.288 1.00 90.06 191 GLU A CA 1
ATOM 1533 C C . GLU A 1 191 ? 25.270 2.357 -1.973 1.00 90.06 191 GLU A C 1
ATOM 1535 O O . GLU A 1 191 ? 25.570 3.370 -1.345 1.00 90.06 191 GLU A O 1
ATOM 1540 N N . ASP A 1 192 ? 25.539 2.230 -3.276 1.00 92.38 192 ASP A N 1
ATOM 1541 C CA . ASP A 1 192 ? 26.166 3.283 -4.083 1.00 92.38 192 ASP A CA 1
ATOM 1542 C C . ASP A 1 192 ? 25.233 4.488 -4.330 1.00 92.38 192 ASP A C 1
ATOM 1544 O O . ASP A 1 192 ? 25.697 5.554 -4.739 1.00 92.38 192 ASP A O 1
ATOM 1548 N N . TRP A 1 193 ? 23.919 4.320 -4.138 1.00 91.19 193 TRP A N 1
ATOM 1549 C CA . TRP A 1 193 ? 22.898 5.351 -4.352 1.00 91.19 193 TRP A CA 1
ATOM 1550 C C . TRP A 1 193 ? 22.387 5.912 -3.028 1.00 91.19 193 TRP A C 1
ATOM 1552 O O . TRP A 1 193 ? 22.270 7.129 -2.889 1.00 91.19 193 TRP A O 1
ATOM 1562 N N . PHE A 1 194 ? 22.088 5.040 -2.068 1.00 93.19 194 PHE A N 1
ATOM 1563 C CA . PHE A 1 194 ? 21.658 5.415 -0.726 1.00 93.19 194 PHE A CA 1
ATOM 1564 C C . PHE A 1 194 ? 21.892 4.273 0.266 1.00 93.19 194 PHE A C 1
ATOM 1566 O O . PHE A 1 194 ? 22.070 3.120 -0.116 1.00 93.19 194 PHE A O 1
ATOM 1573 N N . LEU A 1 195 ? 21.895 4.605 1.556 1.00 91.81 195 LEU A N 1
ATOM 1574 C CA . LEU A 1 195 ? 22.068 3.647 2.646 1.00 91.81 195 LEU A CA 1
ATOM 1575 C C . LEU A 1 195 ? 20.719 3.365 3.319 1.00 91.81 195 LEU A C 1
ATOM 1577 O O . LEU A 1 195 ? 19.962 4.300 3.577 1.00 91.81 195 LEU A O 1
ATOM 1581 N N . GLY A 1 196 ? 20.469 2.103 3.671 1.00 92.75 196 GLY A N 1
ATOM 1582 C CA . GLY A 1 196 ? 19.274 1.684 4.411 1.00 92.75 196 GLY A CA 1
ATOM 1583 C C . GLY A 1 196 ? 18.136 1.173 3.517 1.00 92.75 196 GLY A C 1
ATOM 1584 O O . GLY A 1 196 ? 18.378 0.843 2.362 1.00 92.75 196 GLY A O 1
ATOM 1585 N N . PRO A 1 197 ? 16.906 1.058 4.044 1.00 96.12 197 PRO A N 1
ATOM 1586 C CA . PRO A 1 197 ? 15.765 0.533 3.296 1.00 96.12 197 PRO A CA 1
ATOM 1587 C C . PRO A 1 197 ? 15.336 1.468 2.151 1.00 96.12 197 PRO A C 1
ATOM 1589 O O . PRO A 1 197 ? 15.674 2.655 2.126 1.00 96.12 197 PRO A O 1
ATOM 1592 N N . LEU A 1 198 ? 14.540 0.941 1.212 1.00 96.06 198 LEU A N 1
ATOM 1593 C CA . LEU A 1 198 ? 13.890 1.755 0.176 1.00 96.06 198 LEU A CA 1
ATOM 1594 C C . LEU A 1 198 ? 12.972 2.798 0.802 1.00 96.06 198 LEU A C 1
ATOM 1596 O O . LEU A 1 198 ? 12.885 3.932 0.331 1.00 96.06 198 LEU A O 1
ATOM 1600 N N . PHE A 1 199 ? 12.285 2.379 1.855 1.00 96.25 199 PHE A N 1
ATOM 1601 C CA . PHE A 1 199 ? 11.311 3.169 2.569 1.00 96.25 199 PHE A CA 1
ATOM 1602 C C . PHE A 1 199 ? 11.234 2.689 4.012 1.00 96.25 199 PHE A C 1
ATOM 1604 O O . PHE A 1 199 ? 11.227 1.486 4.276 1.00 96.25 199 PHE A O 1
ATOM 1611 N N . PHE A 1 200 ? 11.166 3.637 4.930 1.00 98.06 200 PHE A N 1
ATOM 1612 C CA . PHE A 1 200 ? 10.898 3.425 6.339 1.00 98.06 200 PHE A CA 1
ATOM 1613 C C . PHE A 1 200 ? 9.995 4.556 6.820 1.00 98.06 200 PHE A C 1
ATOM 1615 O O . PHE A 1 200 ? 10.309 5.724 6.596 1.00 98.06 200 PHE A O 1
ATOM 1622 N N . LEU A 1 201 ? 8.899 4.223 7.488 1.00 98.25 201 LEU A N 1
ATOM 1623 C CA . LEU A 1 201 ? 8.041 5.179 8.175 1.00 98.25 201 LEU A CA 1
ATOM 1624 C C . LEU A 1 201 ? 7.709 4.663 9.562 1.00 98.25 201 LEU A C 1
ATOM 1626 O O . LEU A 1 201 ? 7.366 3.500 9.740 1.00 98.25 201 LEU A O 1
ATOM 1630 N N . GLN A 1 202 ? 7.728 5.570 10.522 1.00 98.44 202 GLN A N 1
ATOM 1631 C CA . GLN A 1 202 ? 7.161 5.382 11.840 1.00 98.44 202 GLN A CA 1
ATOM 1632 C C . GLN A 1 202 ? 6.079 6.441 12.024 1.00 98.44 202 GLN A C 1
ATOM 1634 O O . GLN A 1 202 ? 6.349 7.642 11.954 1.00 98.44 202 GLN A O 1
ATOM 1639 N N . LEU A 1 203 ? 4.852 5.984 12.228 1.00 98.31 203 LEU A N 1
ATOM 1640 C CA . LEU A 1 203 ? 3.666 6.808 12.378 1.00 98.31 203 LEU A CA 1
ATOM 1641 C C . LEU A 1 203 ? 3.145 6.671 13.807 1.00 98.31 203 LEU A C 1
ATOM 1643 O O . LEU A 1 203 ? 3.067 5.561 14.331 1.00 98.31 203 LEU A O 1
ATOM 1647 N N . HIS A 1 204 ? 2.760 7.781 14.418 1.00 97.94 204 HIS A N 1
ATOM 1648 C CA . HIS A 1 204 ? 1.946 7.794 15.624 1.00 97.94 204 HIS A CA 1
ATOM 1649 C C . HIS A 1 204 ? 0.478 7.881 15.230 1.00 97.94 204 HIS A C 1
ATOM 1651 O O . HIS A 1 204 ? 0.131 8.666 14.346 1.00 97.94 204 HIS A O 1
ATOM 1657 N N . PHE A 1 205 ? -0.377 7.093 15.878 1.00 96.62 205 PHE A N 1
ATOM 1658 C CA . PHE A 1 205 ? -1.816 7.183 15.670 1.00 96.62 205 PHE A CA 1
ATOM 1659 C C . PHE A 1 205 ? -2.555 7.489 16.969 1.00 96.62 205 PHE A C 1
ATOM 1661 O O . PHE A 1 205 ? -2.345 6.841 17.989 1.00 96.62 205 PHE A O 1
ATOM 1668 N N . GLU A 1 206 ? -3.465 8.453 16.933 1.00 95.25 206 GLU A N 1
ATOM 1669 C CA . GLU A 1 206 ? -4.247 8.853 18.100 1.00 95.25 206 GLU A CA 1
ATOM 1670 C C . GLU A 1 206 ? -5.726 8.929 17.732 1.00 95.25 206 GLU A C 1
ATOM 1672 O O . GLU A 1 206 ? -6.094 9.470 16.694 1.00 95.25 206 GLU A O 1
ATOM 1677 N N . ASN A 1 207 ? -6.586 8.389 18.594 1.00 92.31 207 ASN A N 1
ATOM 1678 C CA . ASN A 1 207 ? -8.026 8.586 18.483 1.00 92.31 207 ASN A CA 1
ATOM 1679 C C . ASN A 1 207 ? -8.398 9.816 19.309 1.00 92.31 207 ASN A C 1
ATOM 1681 O O . ASN A 1 207 ? -8.350 9.757 20.539 1.00 92.31 207 ASN A O 1
ATOM 1685 N N . LYS A 1 208 ? -8.776 10.913 18.652 1.00 92.75 208 LYS A N 1
ATOM 1686 C CA . LYS A 1 208 ? -9.261 12.117 19.331 1.00 92.75 208 LYS A CA 1
ATOM 1687 C C . LYS A 1 208 ? -10.779 12.148 19.341 1.00 92.75 208 LYS A C 1
ATOM 1689 O O . LYS A 1 208 ? -11.406 12.099 18.285 1.00 92.75 208 LYS A O 1
ATOM 1694 N N . ASP A 1 209 ? -11.351 12.250 20.536 1.00 88.75 209 ASP A N 1
ATOM 1695 C CA . ASP A 1 209 ? -12.780 12.476 20.737 1.00 88.75 209 ASP A CA 1
ATOM 1696 C C . ASP A 1 209 ? -13.091 13.971 20.542 1.00 88.75 209 ASP A C 1
ATOM 1698 O O . ASP A 1 209 ? -12.584 14.823 21.277 1.00 88.75 209 ASP A O 1
ATOM 1702 N N . PHE A 1 210 ? -13.932 14.304 19.562 1.00 85.69 210 PHE A N 1
ATOM 1703 C CA . PHE A 1 210 ? -14.439 15.661 19.360 1.00 85.69 210 PHE A CA 1
ATOM 1704 C C . PHE A 1 210 ? -15.834 15.780 19.977 1.00 85.69 210 PHE A C 1
ATOM 1706 O O . PHE A 1 210 ? -16.832 15.415 19.355 1.00 85.69 210 PHE A O 1
ATOM 1713 N N . GLU A 1 211 ? -15.904 16.330 21.197 1.00 85.19 211 GLU A N 1
ATOM 1714 C CA . GLU A 1 211 ? -17.159 16.490 21.957 1.00 85.19 211 GLU A CA 1
ATOM 1715 C C . GLU A 1 211 ? -18.247 17.256 21.183 1.00 85.19 211 GLU A C 1
ATOM 1717 O O . GLU A 1 211 ? -19.432 17.004 21.376 1.00 85.19 211 GLU A O 1
ATOM 1722 N N . GLU A 1 212 ? -17.863 18.191 20.309 1.00 83.56 212 GLU A N 1
ATOM 1723 C CA . GLU A 1 212 ? -18.813 19.029 19.564 1.00 83.56 212 GLU A CA 1
ATOM 1724 C C . GLU A 1 212 ? -19.620 18.240 18.521 1.00 83.56 212 GLU A C 1
ATOM 1726 O O . GLU A 1 212 ? -20.763 18.600 18.238 1.00 83.56 212 GLU A O 1
ATOM 1731 N N . TYR A 1 213 ? -19.055 17.156 17.983 1.00 76.81 213 TYR A N 1
ATOM 1732 C CA . TYR A 1 213 ? -19.650 16.398 16.877 1.00 76.81 213 TYR A CA 1
ATOM 1733 C C . TYR A 1 213 ? -19.970 14.946 17.230 1.00 76.81 213 TYR A C 1
ATOM 1735 O O . TYR A 1 213 ? -20.500 14.242 16.377 1.00 76.81 213 TYR A O 1
ATOM 1743 N N . ASP A 1 214 ? -19.657 14.504 18.454 1.00 81.56 214 ASP A N 1
ATOM 1744 C CA . ASP A 1 214 ? -19.743 13.095 18.872 1.00 81.56 214 ASP A CA 1
ATOM 1745 C C . ASP A 1 214 ? -19.010 12.157 17.890 1.00 81.56 214 ASP A C 1
ATOM 1747 O O . ASP A 1 214 ? -19.461 11.070 17.535 1.00 81.56 214 ASP A O 1
ATOM 1751 N N . GLN A 1 215 ? -17.868 12.630 17.380 1.00 83.50 215 GLN A N 1
ATOM 1752 C CA . GLN A 1 215 ? -17.064 11.939 16.376 1.00 83.50 215 GLN A CA 1
ATOM 1753 C C . GLN A 1 215 ? -15.659 11.700 16.914 1.00 83.50 215 GLN A C 1
ATOM 1755 O O . GLN A 1 215 ? -15.047 12.594 17.503 1.00 83.50 215 GLN A O 1
ATOM 1760 N N . ARG A 1 216 ? -15.118 10.503 16.663 1.00 85.75 216 ARG A N 1
ATOM 1761 C CA . ARG A 1 216 ? -13.683 10.259 16.782 1.00 85.75 216 ARG A CA 1
ATOM 1762 C C . ARG A 1 216 ? -13.020 10.558 15.454 1.00 85.75 216 ARG A C 1
ATOM 1764 O O . ARG A 1 216 ? -13.501 10.140 14.400 1.00 85.75 216 ARG A O 1
ATOM 1771 N N . LEU A 1 217 ? -11.895 11.251 15.510 1.00 90.88 217 LEU A N 1
ATOM 1772 C CA . LEU A 1 217 ? -10.980 11.311 14.382 1.00 90.88 217 LEU A CA 1
ATOM 1773 C C . LEU A 1 217 ? -9.756 10.483 14.738 1.00 90.88 217 LEU A C 1
ATOM 1775 O O . LEU A 1 217 ? -9.143 10.678 15.788 1.00 90.88 217 LEU A O 1
ATOM 1779 N N . LEU A 1 218 ? -9.427 9.548 13.853 1.00 94.69 218 LEU A N 1
ATOM 1780 C CA . LEU A 1 218 ? -8.117 8.926 13.847 1.00 94.69 218 LEU A CA 1
ATOM 1781 C C . LEU A 1 218 ? -7.154 9.941 13.236 1.00 94.69 218 LEU A C 1
ATOM 1783 O O . LEU A 1 218 ? -7.311 10.328 12.075 1.00 94.69 218 LEU A O 1
ATOM 1787 N N . GLU A 1 219 ? -6.186 10.388 14.020 1.00 96.19 219 GLU A N 1
ATOM 1788 C CA . GLU A 1 219 ? -5.039 11.132 13.523 1.00 96.19 219 GLU A CA 1
ATOM 1789 C C . GLU A 1 219 ? -3.898 10.165 13.251 1.00 96.19 219 GLU A C 1
ATOM 1791 O O . GLU A 1 219 ? -3.640 9.264 14.050 1.00 96.19 219 GLU A O 1
ATOM 1796 N N . LEU A 1 220 ? -3.210 10.363 12.131 1.00 97.06 220 LEU A N 1
ATOM 1797 C CA . LEU A 1 220 ? -2.024 9.602 11.766 1.00 97.06 220 LEU A CA 1
ATOM 1798 C C . LEU A 1 220 ? -0.906 10.586 11.435 1.00 97.06 220 LEU A C 1
ATOM 1800 O O . LEU A 1 220 ? -0.992 11.311 10.449 1.00 97.06 220 LEU A O 1
ATOM 1804 N N . VAL A 1 221 ? 0.133 10.626 12.263 1.00 97.94 221 VAL A N 1
ATOM 1805 C CA . VAL A 1 221 ? 1.202 11.629 12.190 1.00 97.94 221 VAL A CA 1
ATOM 1806 C C . VAL A 1 221 ? 2.548 10.944 12.000 1.00 97.94 221 VAL A C 1
ATOM 1808 O O . VAL A 1 221 ? 2.833 9.936 12.641 1.00 97.94 221 VAL A O 1
ATOM 1811 N N . ILE A 1 222 ? 3.404 11.493 11.140 1.00 98.06 222 ILE A N 1
ATOM 1812 C CA . ILE A 1 222 ? 4.761 10.973 10.930 1.00 98.06 222 ILE A CA 1
ATOM 1813 C C . ILE A 1 222 ? 5.644 11.336 12.134 1.00 98.06 222 ILE A C 1
ATOM 1815 O O . ILE A 1 222 ? 5.877 12.512 12.395 1.00 98.06 222 ILE A O 1
ATOM 1819 N N . GLU A 1 223 ? 6.178 10.337 12.843 1.00 97.88 223 GLU A N 1
ATOM 1820 C CA . GLU A 1 223 ? 7.181 10.537 13.904 1.00 97.88 223 GLU A CA 1
ATOM 1821 C C . GLU A 1 223 ? 8.611 10.482 13.359 1.00 97.88 223 GLU A C 1
ATOM 1823 O O . GLU A 1 223 ? 9.500 11.174 13.850 1.00 97.88 223 GLU A O 1
ATOM 1828 N N . ASN A 1 224 ? 8.859 9.598 12.392 1.00 98.06 224 ASN A N 1
ATOM 1829 C CA . ASN A 1 224 ? 10.177 9.382 11.808 1.00 98.06 224 ASN A CA 1
ATOM 1830 C C . ASN A 1 224 ? 10.035 8.699 10.444 1.00 98.06 224 ASN A C 1
ATOM 1832 O O . ASN A 1 224 ? 9.046 8.018 10.178 1.00 98.06 224 ASN A O 1
ATOM 1836 N N . GLY A 1 225 ? 11.036 8.830 9.583 1.00 97.62 225 GLY A N 1
ATOM 1837 C CA . GLY A 1 225 ? 11.057 8.088 8.335 1.00 97.62 225 GLY A CA 1
ATOM 1838 C C . GLY A 1 225 ? 12.256 8.381 7.450 1.00 97.62 225 GLY A C 1
ATOM 1839 O O . GLY A 1 225 ? 12.980 9.364 7.628 1.00 97.62 225 GLY A O 1
ATOM 1840 N N . SER A 1 226 ? 12.449 7.522 6.459 1.00 97.62 226 SER A N 1
ATOM 1841 C CA . SER A 1 226 ? 13.385 7.732 5.368 1.00 97.62 226 SER A CA 1
ATOM 1842 C C . SER A 1 226 ? 12.848 7.156 4.062 1.00 97.62 226 SER A C 1
ATOM 1844 O O . SER A 1 226 ? 12.15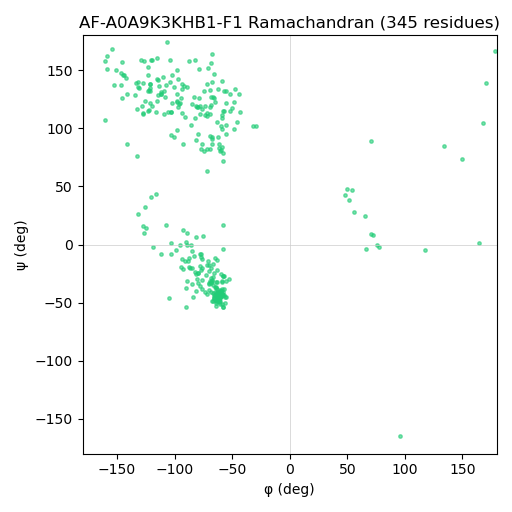3 6.143 4.034 1.00 97.62 226 SER A O 1
ATOM 1846 N N . ILE A 1 227 ? 13.169 7.822 2.957 1.00 96.81 227 ILE A N 1
ATOM 1847 C CA . ILE A 1 227 ? 12.823 7.390 1.604 1.00 96.81 227 ILE A CA 1
ATOM 1848 C C . ILE A 1 227 ? 14.107 7.413 0.792 1.00 96.81 227 ILE A C 1
ATOM 1850 O O . ILE A 1 227 ? 14.738 8.464 0.657 1.00 96.81 227 ILE A O 1
ATOM 1854 N N . LEU A 1 228 ? 14.512 6.253 0.273 1.00 95.50 228 LEU A N 1
ATOM 1855 C CA . LEU A 1 228 ? 15.755 6.078 -0.481 1.00 95.50 228 LEU A CA 1
ATOM 1856 C C . LEU A 1 228 ? 16.956 6.685 0.270 1.00 95.50 228 LEU A C 1
ATOM 1858 O O . LEU A 1 228 ? 17.710 7.492 -0.273 1.00 95.50 228 LEU A O 1
ATOM 1862 N N . GLY A 1 229 ? 17.068 6.363 1.564 1.00 93.00 229 GLY A N 1
ATOM 1863 C CA . GLY A 1 229 ? 18.093 6.861 2.490 1.00 93.00 229 GLY A CA 1
ATOM 1864 C C . GLY A 1 229 ? 18.054 8.360 2.817 1.00 93.00 229 GLY A C 1
ATOM 1865 O O . GLY A 1 229 ? 18.829 8.804 3.663 1.00 93.00 229 GLY A O 1
ATOM 1866 N N . SER A 1 230 ? 17.160 9.148 2.211 1.00 96.31 230 SER A N 1
ATOM 1867 C CA . SER A 1 230 ? 16.903 10.523 2.640 1.00 96.31 230 SER A CA 1
ATOM 1868 C C . SER A 1 230 ? 15.953 10.504 3.828 1.00 96.31 230 SER A C 1
ATOM 1870 O O . SER A 1 230 ? 14.824 10.036 3.702 1.00 96.31 230 SER A O 1
ATOM 1872 N N . THR A 1 231 ? 16.390 11.013 4.977 1.00 97.56 231 THR A N 1
ATOM 1873 C CA . THR A 1 231 ? 15.515 11.182 6.144 1.00 97.56 231 THR A CA 1
ATOM 1874 C C . THR A 1 231 ? 14.438 12.223 5.855 1.00 97.56 231 THR A C 1
ATOM 1876 O O . THR A 1 231 ? 14.679 13.183 5.115 1.00 97.56 231 THR A O 1
ATOM 1879 N N . ILE A 1 232 ? 13.253 12.034 6.432 1.00 97.44 232 ILE A N 1
ATOM 1880 C CA . ILE A 1 232 ? 12.186 13.036 6.377 1.00 97.44 232 ILE A CA 1
ATOM 1881 C C . ILE A 1 232 ? 12.676 14.309 7.089 1.00 97.44 232 ILE A C 1
ATOM 1883 O O . ILE A 1 232 ? 13.276 14.194 8.158 1.00 97.44 232 ILE A O 1
ATOM 1887 N N . PRO A 1 233 ? 12.488 15.506 6.501 1.00 97.88 233 PRO A N 1
ATOM 1888 C CA . PRO A 1 233 ? 12.897 16.758 7.129 1.00 97.88 233 PRO A CA 1
ATOM 1889 C C . PRO A 1 233 ? 12.228 16.993 8.492 1.00 97.88 233 PRO A C 1
ATOM 1891 O O . PRO A 1 233 ? 11.033 16.736 8.650 1.00 97.88 233 PRO A O 1
ATOM 1894 N N . ASP A 1 234 ? 12.987 17.527 9.454 1.00 98.00 234 ASP A N 1
ATOM 1895 C CA . ASP A 1 234 ? 12.499 17.783 10.817 1.00 98.00 234 ASP A CA 1
ATOM 1896 C C . ASP A 1 234 ? 11.284 18.727 10.836 1.00 98.00 234 ASP A C 1
ATOM 1898 O O . ASP A 1 234 ? 10.404 18.557 11.667 1.00 98.00 234 ASP A O 1
ATOM 1902 N N . ASP A 1 235 ? 11.170 19.672 9.896 1.00 97.56 235 ASP A N 1
ATOM 1903 C CA . ASP A 1 235 ? 10.024 20.588 9.800 1.00 97.56 235 ASP A CA 1
ATOM 1904 C C . ASP A 1 235 ? 8.711 19.880 9.436 1.00 97.56 235 ASP A C 1
ATOM 1906 O O . ASP A 1 235 ? 7.640 20.323 9.850 1.00 97.56 235 ASP A O 1
ATOM 1910 N N . VAL A 1 236 ? 8.779 18.759 8.712 1.00 96.44 236 VAL A N 1
ATOM 1911 C CA . VAL A 1 236 ? 7.608 17.914 8.430 1.00 96.44 236 VAL A CA 1
ATOM 1912 C C . VAL A 1 236 ? 7.195 17.140 9.682 1.00 96.44 236 VAL A C 1
ATOM 1914 O O . VAL A 1 236 ? 6.004 17.049 9.976 1.00 96.44 236 VAL A O 1
ATOM 1917 N N . ILE A 1 237 ? 8.171 16.621 10.436 1.00 97.06 237 ILE A N 1
ATOM 1918 C CA . ILE A 1 237 ? 7.938 15.874 11.683 1.00 97.06 237 ILE A CA 1
ATOM 1919 C C . ILE A 1 237 ? 7.380 16.811 12.767 1.00 97.06 237 ILE A C 1
ATOM 1921 O O . ILE A 1 237 ? 6.353 16.522 13.378 1.00 97.06 237 ILE A O 1
ATOM 1925 N N . GLU A 1 238 ? 8.007 17.973 12.965 1.00 97.06 238 GLU A N 1
ATOM 1926 C CA . GLU A 1 238 ? 7.565 19.010 13.907 1.00 97.06 238 GLU A CA 1
ATOM 1927 C C . GLU A 1 238 ? 6.223 19.639 13.506 1.00 97.06 238 GLU A C 1
ATOM 1929 O O . GLU A 1 238 ? 5.498 20.149 14.361 1.00 97.06 238 GLU A O 1
ATOM 1934 N N . GLY A 1 239 ? 5.875 19.598 12.216 1.00 96.94 239 GLY A N 1
ATOM 1935 C CA . GLY A 1 239 ? 4.605 20.095 11.699 1.00 96.94 239 GLY A CA 1
ATOM 1936 C C . GLY A 1 239 ? 3.383 19.296 12.159 1.00 96.94 239 GLY A C 1
ATOM 1937 O O . GLY A 1 239 ? 2.275 19.815 12.056 1.00 96.94 239 GLY A O 1
ATOM 1938 N N . HIS A 1 240 ? 3.567 18.069 12.671 1.00 95.44 240 HIS A N 1
ATOM 1939 C CA . HIS A 1 240 ? 2.488 17.171 13.103 1.00 95.44 240 HIS A CA 1
ATOM 1940 C C . HIS A 1 240 ? 1.345 17.044 12.075 1.00 95.44 240 HIS A C 1
ATOM 1942 O O . HIS A 1 240 ? 0.167 17.065 12.428 1.00 95.44 240 HIS A O 1
ATOM 1948 N N . ILE A 1 241 ? 1.695 16.933 10.790 1.00 96.06 241 ILE A N 1
ATOM 1949 C CA . ILE A 1 241 ? 0.716 16.855 9.699 1.00 96.06 241 ILE A CA 1
ATOM 1950 C C . ILE A 1 241 ? -0.087 15.556 9.838 1.00 96.06 241 ILE A C 1
ATOM 1952 O O . ILE A 1 241 ? 0.494 14.467 9.843 1.00 96.06 241 ILE A O 1
ATOM 1956 N N . ASN A 1 242 ? -1.413 15.673 9.936 1.00 96.31 242 ASN A N 1
ATOM 1957 C CA . ASN A 1 242 ? -2.307 14.522 9.946 1.00 96.31 242 ASN A CA 1
ATOM 1958 C C . ASN A 1 242 ? -2.483 13.992 8.518 1.00 96.31 242 ASN A C 1
ATOM 1960 O O . ASN A 1 242 ? -3.115 14.629 7.681 1.00 96.31 242 ASN A O 1
ATOM 1964 N N . LEU A 1 243 ? -1.974 12.791 8.253 1.00 96.25 243 LEU A N 1
ATOM 1965 C CA . LEU A 1 243 ? -2.049 12.140 6.942 1.00 96.25 243 LEU A CA 1
ATOM 1966 C C . LEU A 1 243 ? -3.479 11.788 6.505 1.00 96.25 243 LEU A C 1
ATOM 1968 O O . LEU A 1 243 ? -3.683 11.417 5.354 1.00 96.25 243 LEU A O 1
ATOM 1972 N N . LEU A 1 244 ? -4.455 11.876 7.412 1.00 95.81 244 LEU A N 1
ATOM 1973 C CA . LEU A 1 244 ? -5.865 11.597 7.141 1.00 95.81 244 LEU A CA 1
ATOM 1974 C C . LEU A 1 244 ? -6.718 12.867 6.998 1.00 95.81 244 LEU A C 1
ATOM 1976 O O . LEU A 1 244 ? -7.920 12.745 6.792 1.00 95.81 244 LEU A O 1
ATOM 1980 N N . GLU A 1 245 ? -6.133 14.067 7.105 1.00 94.56 245 GLU A N 1
ATOM 1981 C CA . GLU A 1 245 ? -6.866 15.344 7.040 1.00 94.56 245 GLU A CA 1
ATOM 1982 C C . GLU A 1 245 ? -7.679 15.473 5.743 1.00 94.56 245 GLU A C 1
ATOM 1984 O O . GLU A 1 245 ? -8.892 15.669 5.801 1.00 94.56 245 GLU A O 1
ATOM 1989 N N . GLU A 1 246 ? -7.047 15.241 4.588 1.00 93.44 246 GLU A N 1
ATOM 1990 C CA . GLU A 1 246 ? -7.712 15.315 3.279 1.00 93.44 246 GLU A CA 1
ATOM 1991 C C . GLU A 1 246 ? -8.887 14.327 3.170 1.00 93.44 246 GLU A C 1
ATOM 1993 O O . GLU A 1 246 ? -9.960 14.694 2.695 1.00 93.44 246 GLU A O 1
ATOM 1998 N N . SER A 1 247 ? -8.734 13.106 3.700 1.00 93.00 247 SER A N 1
ATOM 1999 C CA . SER A 1 247 ? -9.794 12.085 3.707 1.00 93.00 247 SER A CA 1
ATOM 2000 C C . SER A 1 247 ? -11.021 12.496 4.521 1.00 93.00 247 SER A C 1
ATOM 2002 O O . SER A 1 247 ? -12.101 11.948 4.312 1.00 93.00 247 SER A O 1
ATOM 2004 N N . TYR A 1 248 ? -10.879 13.430 5.466 1.00 90.69 248 TYR A N 1
ATOM 2005 C CA . TYR A 1 248 ? -12.002 13.964 6.229 1.00 90.69 248 TYR A CA 1
ATOM 2006 C C . TYR A 1 248 ? -12.644 15.182 5.551 1.00 90.69 248 TYR A C 1
ATOM 2008 O O . TYR A 1 248 ? -13.845 15.398 5.716 1.00 90.69 248 TYR A O 1
ATOM 2016 N N . GLU A 1 249 ? -11.892 16.001 4.820 1.00 91.81 249 GLU A N 1
ATOM 2017 C CA . GLU A 1 249 ? -12.403 17.261 4.258 1.00 91.81 249 GLU A CA 1
ATOM 2018 C C . GLU A 1 249 ? -13.305 17.087 3.027 1.00 91.81 249 GLU A C 1
ATOM 2020 O O . GLU A 1 249 ? -14.098 17.981 2.722 1.00 91.81 249 GLU A O 1
ATOM 2025 N N . GLU A 1 250 ? -13.239 15.950 2.334 1.00 92.12 250 GLU A N 1
ATOM 2026 C CA . GLU A 1 250 ? -14.111 15.684 1.188 1.00 92.12 250 GLU A CA 1
ATOM 2027 C C . GLU A 1 250 ? -15.582 15.504 1.626 1.00 92.12 250 GLU A C 1
ATOM 2029 O O . GLU A 1 250 ? -15.878 14.697 2.505 1.00 92.12 250 GLU A O 1
ATOM 2034 N N . GLU A 1 251 ? -16.523 16.250 1.023 1.00 90.56 251 GLU A N 1
ATOM 2035 C CA . GLU A 1 251 ? -17.931 16.289 1.473 1.00 90.56 251 GLU A CA 1
ATOM 2036 C C . GLU A 1 251 ? -18.601 14.900 1.473 1.00 90.56 251 GLU A C 1
ATOM 2038 O O . GLU A 1 251 ? -19.112 14.474 2.506 1.00 90.56 251 GLU A O 1
ATOM 2043 N N . ASP A 1 252 ? -18.565 14.178 0.348 1.00 89.81 252 ASP A N 1
ATOM 2044 C CA . ASP A 1 252 ? -19.272 12.894 0.206 1.00 89.81 252 ASP A CA 1
ATOM 2045 C C . ASP A 1 252 ? -18.459 11.704 0.757 1.00 89.81 252 ASP A C 1
ATOM 2047 O O . ASP A 1 252 ? -18.972 10.841 1.472 1.00 89.81 252 ASP A O 1
ATOM 2051 N N . SER A 1 253 ? -17.168 11.634 0.431 1.00 89.69 253 SER A N 1
ATOM 2052 C CA . SER A 1 253 ? -16.260 10.550 0.841 1.00 89.69 253 SER A CA 1
ATOM 2053 C C . SER A 1 253 ? -15.829 10.669 2.300 1.00 89.69 253 SER A C 1
ATOM 2055 O O . SER A 1 253 ? -15.631 9.643 2.956 1.00 89.69 253 SER A O 1
ATOM 2057 N N . GLY A 1 254 ? -15.739 11.885 2.840 1.00 92.75 254 GLY A N 1
ATOM 2058 C CA . GLY A 1 254 ? -15.355 12.116 4.226 1.00 92.75 254 GLY A CA 1
ATOM 2059 C C . GLY A 1 254 ? -16.419 11.672 5.221 1.00 92.75 254 GLY A C 1
ATOM 2060 O O . GLY A 1 254 ? -16.073 11.181 6.293 1.00 92.75 254 GLY A O 1
ATOM 2061 N N . GLU A 1 255 ? -17.714 11.775 4.901 1.00 93.12 255 GLU A N 1
ATOM 2062 C CA . GLU A 1 255 ? -18.774 11.209 5.752 1.00 93.12 255 GLU A CA 1
ATOM 2063 C C . GLU A 1 255 ? -18.671 9.678 5.819 1.00 93.12 255 GLU A C 1
ATOM 2065 O O . GLU A 1 255 ? -18.634 9.106 6.911 1.00 93.12 255 GLU A O 1
ATOM 2070 N N . ALA A 1 256 ? -18.530 9.022 4.664 1.00 93.56 256 ALA A N 1
ATOM 2071 C CA . ALA A 1 256 ? -18.362 7.573 4.581 1.00 93.56 256 ALA A CA 1
ATOM 2072 C C . ALA A 1 256 ? -17.096 7.095 5.315 1.00 93.56 256 ALA A C 1
ATOM 2074 O O . ALA A 1 256 ? -17.145 6.141 6.094 1.00 93.56 256 ALA A O 1
ATOM 2075 N N . PHE A 1 257 ? -15.969 7.785 5.118 1.00 94.50 257 PHE A N 1
ATOM 2076 C CA . PHE A 1 257 ? -14.710 7.468 5.787 1.00 94.50 257 PHE A CA 1
ATOM 2077 C C . PHE A 1 257 ? -14.820 7.630 7.308 1.00 94.50 257 PHE A C 1
ATOM 2079 O O . PHE A 1 257 ? -14.445 6.719 8.050 1.00 94.50 257 PHE A O 1
ATOM 2086 N N . ARG A 1 258 ? -15.412 8.735 7.790 1.00 93.44 258 ARG A N 1
ATOM 2087 C CA . ARG A 1 258 ? -15.683 8.938 9.224 1.00 93.44 258 ARG A CA 1
ATOM 2088 C C . ARG A 1 258 ? -16.579 7.847 9.789 1.00 93.44 258 ARG A C 1
ATOM 2090 O O . ARG A 1 258 ? -16.296 7.374 10.883 1.00 93.44 258 ARG A O 1
ATOM 2097 N N . ALA A 1 259 ? -17.642 7.453 9.087 1.00 94.00 259 ALA A N 1
ATOM 2098 C CA . ALA A 1 259 ? -18.546 6.401 9.546 1.00 94.00 259 ALA A CA 1
ATOM 2099 C C . ALA A 1 259 ? -17.805 5.067 9.725 1.00 94.00 259 ALA A C 1
ATOM 2101 O O . ALA A 1 259 ? -17.938 4.418 10.761 1.00 94.00 259 ALA A O 1
ATOM 2102 N N . ILE A 1 260 ? -16.941 4.706 8.769 1.00 95.25 260 ILE A N 1
ATOM 2103 C CA . ILE A 1 260 ? -16.117 3.494 8.847 1.00 95.25 260 ILE A CA 1
ATOM 2104 C C . ILE A 1 260 ? -15.133 3.569 10.020 1.00 95.25 260 ILE A C 1
ATOM 2106 O O . ILE A 1 260 ? -15.115 2.668 10.856 1.00 95.25 260 ILE A O 1
ATOM 2110 N N . VAL A 1 261 ? -14.338 4.640 10.120 1.00 94.62 261 VAL A N 1
ATOM 2111 C CA . VAL A 1 261 ? -13.332 4.796 11.187 1.00 94.62 261 VAL A CA 1
ATOM 2112 C C . VAL A 1 261 ? -13.989 4.831 12.570 1.00 94.62 261 VAL A C 1
ATOM 2114 O O . VAL A 1 261 ? -13.505 4.195 13.505 1.00 94.62 261 VAL A O 1
ATOM 2117 N N . ASN A 1 262 ? -15.125 5.519 12.710 1.00 93.44 262 ASN A N 1
ATOM 2118 C CA . ASN A 1 262 ? -15.874 5.576 13.966 1.00 93.44 262 ASN A CA 1
ATOM 2119 C C . ASN A 1 262 ? -16.547 4.255 14.328 1.00 93.44 262 ASN A C 1
ATOM 2121 O O . ASN A 1 262 ? -16.667 3.939 15.511 1.00 93.44 262 ASN A O 1
ATOM 2125 N N . GLY A 1 263 ? -16.977 3.488 13.332 1.00 94.62 263 GLY A N 1
ATOM 2126 C CA . GLY A 1 263 ? -17.618 2.200 13.538 1.00 94.62 263 GLY A CA 1
ATOM 2127 C C . GLY A 1 263 ? -16.642 1.069 13.877 1.00 94.62 263 GLY A C 1
ATOM 2128 O O . GLY A 1 263 ? -17.079 0.002 14.304 1.00 94.62 263 GLY A O 1
ATOM 2129 N N . ILE A 1 264 ? -15.330 1.282 13.737 1.00 95.69 264 ILE A N 1
ATOM 2130 C CA . ILE A 1 264 ? -14.296 0.319 14.129 1.00 95.69 264 ILE A CA 1
ATOM 2131 C C . ILE A 1 264 ? -13.822 0.621 15.562 1.00 95.69 264 ILE A C 1
ATOM 2133 O O . ILE A 1 264 ? -13.568 1.766 15.951 1.00 95.69 264 ILE A O 1
ATOM 2137 N N . ASP A 1 265 ? -13.729 -0.429 16.376 1.00 94.62 265 ASP A N 1
ATOM 2138 C CA . ASP A 1 265 ? -13.164 -0.378 17.727 1.00 94.62 265 ASP A CA 1
ATOM 2139 C C . ASP A 1 265 ? -11.663 -0.652 17.707 1.00 94.62 265 ASP A C 1
ATOM 2141 O O . ASP A 1 265 ? -10.864 0.139 18.204 1.00 94.62 265 ASP A O 1
ATOM 2145 N N . SER A 1 266 ? -11.283 -1.775 17.103 1.00 93.69 266 SER A N 1
ATOM 2146 C CA . SER A 1 266 ? -9.901 -2.235 17.066 1.00 93.69 266 SER A CA 1
ATOM 2147 C C . SER A 1 266 ? -9.618 -3.062 15.816 1.00 93.69 266 SER A C 1
ATOM 2149 O O . SER A 1 266 ? -10.493 -3.739 15.271 1.00 93.69 266 SER A O 1
ATOM 2151 N N . VAL A 1 267 ? -8.365 -3.003 15.370 1.00 95.12 267 VAL A N 1
ATOM 2152 C CA . VAL A 1 267 ? -7.819 -3.852 14.311 1.00 95.12 267 VAL A CA 1
ATOM 2153 C C . VAL A 1 267 ? -6.622 -4.577 14.896 1.00 95.12 267 VAL A C 1
ATOM 2155 O O . VAL A 1 267 ? -5.632 -3.935 15.236 1.00 95.12 267 VAL A O 1
ATOM 2158 N N . SER A 1 268 ? -6.702 -5.900 15.004 1.00 95.75 268 SER A N 1
ATOM 2159 C CA . SER A 1 268 ? -5.602 -6.719 15.504 1.00 95.75 268 SER A CA 1
ATOM 2160 C C . SER A 1 268 ? -5.076 -7.656 14.423 1.00 95.75 268 SER A C 1
ATOM 2162 O O . SER A 1 268 ? -5.822 -8.212 13.614 1.00 95.75 268 SER A O 1
ATOM 2164 N N . ILE A 1 269 ? -3.759 -7.845 14.4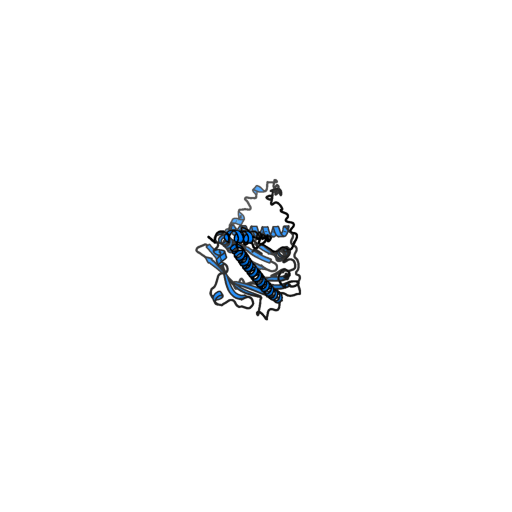19 1.00 97.69 269 ILE A N 1
ATOM 2165 C CA . ILE A 1 269 ? -3.092 -8.842 13.583 1.00 97.69 269 ILE A CA 1
ATOM 2166 C C . ILE A 1 269 ? -2.730 -10.005 14.502 1.00 97.69 269 ILE A C 1
ATOM 2168 O O . ILE A 1 269 ? -1.914 -9.854 15.412 1.00 97.69 269 ILE A O 1
ATOM 2172 N N . GLU A 1 270 ? -3.353 -11.155 14.283 1.00 97.69 270 GLU A N 1
ATOM 2173 C CA . GLU A 1 270 ? -3.057 -12.407 14.973 1.00 97.69 270 GLU A CA 1
ATOM 2174 C C . GLU A 1 270 ? -2.308 -13.368 14.036 1.00 97.69 270 GLU A C 1
ATOM 2176 O O . GLU A 1 270 ? -2.127 -13.103 12.847 1.00 97.69 270 GLU A O 1
ATOM 2181 N N . GLU A 1 271 ? -1.867 -14.510 14.566 1.00 98.31 271 GLU A N 1
ATOM 2182 C CA . GLU A 1 271 ? -1.242 -15.557 13.753 1.00 98.31 271 GLU A CA 1
ATOM 2183 C C . GLU A 1 271 ? -2.201 -16.008 12.637 1.00 98.31 271 GLU A C 1
ATOM 2185 O O . GLU A 1 271 ? -3.275 -16.556 12.902 1.00 98.31 271 GLU A O 1
ATOM 2190 N N . GLY A 1 272 ? -1.812 -15.761 11.385 1.00 98.38 272 GLY A N 1
ATOM 2191 C CA . GLY A 1 272 ? -2.556 -16.178 10.200 1.00 98.38 272 GLY A CA 1
ATOM 2192 C C . GLY A 1 272 ? -3.857 -15.419 9.913 1.00 98.38 272 GLY A C 1
ATOM 2193 O O . GLY A 1 272 ? -4.590 -15.850 9.021 1.00 98.38 272 GLY A O 1
ATOM 2194 N N . ARG A 1 273 ? -4.186 -14.325 10.621 1.00 98.44 273 ARG A N 1
ATOM 2195 C CA . ARG A 1 273 ? -5.427 -13.560 10.373 1.00 98.44 273 ARG A CA 1
ATOM 2196 C C . ARG A 1 273 ? -5.396 -12.117 10.880 1.00 98.44 273 ARG A C 1
ATOM 2198 O O . ARG A 1 273 ? -4.767 -11.813 11.887 1.00 98.44 273 ARG A O 1
ATOM 2205 N N . ILE A 1 274 ? -6.150 -11.254 10.210 1.00 98.31 274 ILE A N 1
ATOM 2206 C CA . ILE A 1 274 ? -6.501 -9.898 10.641 1.00 98.31 274 ILE A CA 1
ATOM 2207 C C . ILE A 1 274 ? -7.921 -9.947 11.205 1.00 98.31 274 ILE A C 1
ATOM 2209 O O . ILE A 1 274 ? -8.797 -10.572 10.608 1.00 98.31 274 ILE A O 1
ATOM 2213 N N . ILE A 1 275 ? -8.150 -9.308 12.349 1.00 98.25 275 ILE A N 1
ATOM 2214 C CA . ILE A 1 275 ? -9.466 -9.211 12.983 1.00 98.25 275 ILE A CA 1
ATOM 2215 C C . ILE A 1 275 ? -9.823 -7.737 13.119 1.00 98.25 275 ILE A C 1
ATOM 2217 O O . ILE A 1 275 ? -9.104 -6.976 13.763 1.00 98.25 275 ILE A O 1
ATOM 2221 N N . ILE A 1 276 ? -10.946 -7.349 12.526 1.00 97.75 276 ILE A N 1
ATOM 2222 C CA . ILE A 1 276 ? -11.505 -6.003 12.619 1.00 97.75 276 ILE A CA 1
ATOM 2223 C C . ILE A 1 276 ? -12.755 -6.097 13.486 1.00 97.75 276 ILE A C 1
ATOM 2225 O O . ILE A 1 276 ? -13.750 -6.722 13.104 1.00 97.75 276 ILE A O 1
ATOM 2229 N N . LYS A 1 277 ? -12.687 -5.496 14.673 1.00 97.50 277 LYS A N 1
ATOM 2230 C CA . LYS A 1 277 ? -13.785 -5.495 15.636 1.00 97.50 277 LYS A CA 1
ATOM 2231 C C . LYS A 1 277 ? -14.623 -4.235 15.466 1.00 97.50 277 LYS A C 1
ATOM 2233 O O . LYS A 1 277 ? -14.064 -3.135 15.520 1.00 97.50 277 LYS A O 1
ATOM 2238 N N . PRO A 1 278 ? -15.943 -4.365 15.277 1.00 97.25 278 PRO A N 1
ATOM 2239 C CA . PRO A 1 278 ? -16.819 -3.211 15.266 1.00 97.25 278 PRO A CA 1
ATOM 2240 C C . PRO A 1 278 ? -16.959 -2.637 16.678 1.00 97.25 278 PRO A C 1
ATOM 2242 O O . PRO A 1 278 ? -16.870 -3.354 17.678 1.00 97.25 278 PRO A O 1
ATOM 2245 N N . ARG A 1 279 ? -17.220 -1.337 16.762 1.00 94.81 279 ARG A N 1
ATOM 2246 C CA . ARG A 1 279 ? -17.538 -0.658 18.015 1.00 94.81 279 ARG A CA 1
ATOM 2247 C C . ARG A 1 279 ? -18.949 -1.018 18.448 1.00 94.81 279 ARG A C 1
ATOM 2249 O O . ARG A 1 279 ? -19.911 -0.612 17.812 1.00 94.81 279 ARG A O 1
ATOM 2256 N N . ARG A 1 280 ? -19.046 -1.772 19.542 1.00 93.62 280 ARG A N 1
ATOM 2257 C CA . ARG A 1 280 ? -20.308 -2.082 20.221 1.00 93.62 280 ARG A CA 1
ATOM 2258 C C . ARG A 1 280 ? -20.461 -1.125 21.400 1.00 93.62 280 ARG A C 1
ATOM 2260 O O . ARG A 1 280 ? -19.568 -1.050 22.246 1.00 93.62 280 ARG A O 1
ATOM 2267 N N . THR A 1 281 ? -21.544 -0.361 21.443 1.00 87.94 281 THR A N 1
ATOM 2268 C CA . THR A 1 281 ? -21.909 0.427 22.624 1.00 87.94 281 THR A CA 1
ATOM 2269 C C . THR A 1 281 ? -22.741 -0.432 23.576 1.00 87.94 281 THR A C 1
ATOM 2271 O O . THR A 1 281 ? -23.329 -1.430 23.168 1.00 87.94 281 THR A O 1
ATOM 2274 N N . ALA A 1 282 ? -22.785 -0.077 24.864 1.00 81.75 282 ALA A N 1
ATOM 2275 C CA . ALA A 1 282 ? -23.558 -0.836 25.854 1.00 81.75 282 ALA A CA 1
ATOM 2276 C C . ALA A 1 282 ? -25.062 -0.903 25.517 1.00 81.75 282 ALA A C 1
ATOM 2278 O O . ALA A 1 282 ? -25.731 -1.855 25.908 1.00 81.75 282 ALA A O 1
ATOM 2279 N N . ASP A 1 283 ? -25.569 0.080 24.770 1.00 79.38 283 ASP A N 1
ATOM 2280 C CA . ASP A 1 283 ? -26.969 0.149 24.353 1.00 79.38 283 ASP A CA 1
ATOM 2281 C C . ASP A 1 283 ? -27.278 -0.822 23.193 1.00 79.38 283 ASP A C 1
ATOM 2283 O O . ASP A 1 283 ? -28.423 -1.245 23.030 1.00 79.38 283 ASP A O 1
ATOM 2287 N N . ASP A 1 284 ? -26.268 -1.245 22.421 1.00 77.19 284 ASP A N 1
ATOM 2288 C CA . ASP A 1 284 ? -26.444 -2.180 21.300 1.00 77.19 284 ASP A CA 1
ATOM 2289 C C . ASP A 1 284 ? -26.719 -3.619 21.772 1.00 77.19 284 ASP A C 1
ATOM 2291 O O . ASP A 1 284 ? -27.391 -4.382 21.076 1.00 77.19 284 ASP A O 1
ATOM 2295 N N . GLU A 1 285 ? -26.255 -3.988 22.972 1.00 67.44 285 GLU A N 1
ATOM 2296 C CA . GLU A 1 285 ? -26.482 -5.322 23.552 1.00 67.44 285 GLU A CA 1
ATOM 2297 C C . GLU A 1 285 ? -27.955 -5.542 23.956 1.00 67.44 285 GLU A C 1
ATOM 2299 O O . GLU A 1 285 ? -28.422 -6.681 24.011 1.00 67.44 285 GLU A O 1
ATOM 2304 N N . GLU A 1 286 ? -28.727 -4.475 24.202 1.00 66.25 286 GLU A N 1
ATOM 2305 C CA . GLU A 1 286 ? -30.130 -4.587 24.634 1.00 66.25 286 GLU A CA 1
ATOM 2306 C C . GLU A 1 286 ? -31.092 -4.868 23.459 1.00 66.25 286 GLU A C 1
ATOM 2308 O O . GLU A 1 286 ? -32.136 -5.501 23.637 1.00 66.25 286 GLU A O 1
ATOM 2313 N N . TYR A 1 287 ? -30.719 -4.488 22.231 1.00 59.78 287 TYR A N 1
ATOM 2314 C CA . TYR A 1 287 ? -31.520 -4.731 21.021 1.00 59.78 287 TYR A CA 1
ATOM 2315 C C . TYR A 1 287 ? -31.333 -6.127 20.412 1.00 59.78 287 TYR A C 1
ATOM 2317 O O . TYR A 1 287 ? -32.115 -6.526 19.542 1.00 59.78 287 TYR A O 1
ATOM 2325 N N . GLU A 1 288 ? -30.349 -6.902 20.878 1.00 57.25 288 GLU A N 1
ATOM 2326 C CA . GLU A 1 288 ? -30.091 -8.253 20.366 1.00 57.25 288 GLU A CA 1
ATOM 2327 C C . GLU A 1 288 ? -31.216 -9.242 20.735 1.00 57.25 288 GLU A C 1
ATOM 2329 O O . GLU A 1 288 ? -31.424 -10.237 20.045 1.00 57.25 288 GLU A O 1
ATOM 2334 N N . PHE A 1 289 ? -32.022 -8.930 21.757 1.00 52.84 289 PHE A N 1
ATOM 2335 C CA . PHE A 1 289 ? -33.043 -9.842 22.281 1.00 52.84 289 PHE A CA 1
ATOM 2336 C C . PHE A 1 289 ? -34.421 -9.747 21.597 1.00 52.84 289 PHE A C 1
ATOM 2338 O O . PHE A 1 289 ? -35.254 -10.628 21.785 1.00 52.84 289 PHE A O 1
ATOM 2345 N N . ILE A 1 290 ? -34.704 -8.705 20.804 1.00 55.34 290 ILE A N 1
ATOM 2346 C CA . ILE A 1 290 ? -36.079 -8.454 20.312 1.00 55.34 290 ILE A CA 1
ATOM 2347 C C . ILE A 1 290 ? -36.336 -9.063 18.919 1.00 55.34 290 ILE A C 1
ATOM 2349 O O . ILE A 1 290 ? -37.480 -9.320 18.555 1.00 55.34 290 ILE A O 1
ATOM 2353 N N . PHE A 1 291 ? -35.296 -9.379 18.142 1.00 53.88 291 PHE A N 1
ATOM 2354 C CA . PHE A 1 291 ? -35.476 -9.871 16.767 1.00 53.88 291 PHE A CA 1
ATOM 2355 C C . PHE A 1 291 ? -35.667 -11.390 16.623 1.00 53.88 291 PHE A C 1
ATOM 2357 O O . PHE A 1 291 ? -36.040 -11.835 15.537 1.00 53.88 291 PHE A O 1
ATOM 2364 N N . GLU A 1 292 ? -35.435 -12.195 17.666 1.00 55.25 292 GLU A N 1
ATOM 2365 C CA . GLU A 1 292 ? -35.654 -13.651 17.581 1.00 55.25 292 GLU A CA 1
ATOM 2366 C C . GLU A 1 292 ? -37.126 -14.061 17.751 1.00 55.25 292 GLU A C 1
ATOM 2368 O O . GLU A 1 292 ? -37.549 -15.035 17.125 1.00 55.25 292 GLU A O 1
ATOM 2373 N N . ASP A 1 293 ? -37.930 -13.302 18.503 1.00 55.50 293 ASP A N 1
ATOM 2374 C CA . ASP A 1 293 ? -39.332 -13.667 18.761 1.00 55.50 293 ASP A CA 1
ATOM 2375 C C . ASP A 1 293 ? -40.294 -13.205 17.647 1.00 55.50 293 ASP A C 1
ATOM 2377 O O . ASP A 1 293 ? -41.207 -13.948 17.285 1.00 55.50 293 ASP A O 1
ATOM 2381 N N . ASP A 1 294 ? -40.056 -12.056 17.003 1.00 54.28 294 ASP A N 1
ATOM 2382 C CA . ASP A 1 294 ? -40.959 -11.544 15.951 1.00 54.28 294 ASP A CA 1
ATOM 2383 C C . ASP A 1 294 ? -40.824 -12.275 14.596 1.00 54.28 294 ASP A C 1
ATOM 2385 O O . ASP A 1 294 ? -41.687 -12.149 13.725 1.00 54.28 294 ASP A O 1
ATOM 2389 N N . PHE A 1 295 ? -39.780 -13.091 14.409 1.00 54.34 295 PHE A N 1
ATOM 2390 C CA . PHE A 1 295 ? -39.634 -13.970 13.237 1.00 54.34 295 PHE A CA 1
ATOM 2391 C C . PHE A 1 295 ? -40.060 -15.423 13.495 1.00 54.34 295 PHE A C 1
ATOM 2393 O O . PHE A 1 295 ? -40.098 -16.222 12.553 1.00 54.34 295 PHE A O 1
ATOM 2400 N N . ALA A 1 296 ? -40.420 -15.785 14.732 1.00 57.53 296 ALA A N 1
ATOM 2401 C CA . ALA A 1 296 ? -40.889 -17.132 15.049 1.00 57.53 296 ALA A CA 1
ATOM 2402 C C . ALA A 1 296 ? -42.211 -17.473 14.331 1.00 57.53 296 ALA A C 1
ATOM 2404 O O . ALA A 1 296 ? -42.385 -18.611 13.892 1.00 57.53 296 ALA A O 1
ATOM 2405 N N . ASP A 1 297 ? -43.078 -16.483 14.098 1.00 56.94 297 ASP A N 1
ATOM 2406 C CA . ASP A 1 297 ? -44.368 -16.660 13.411 1.00 56.94 297 ASP A CA 1
ATOM 2407 C C . ASP A 1 297 ? -44.255 -16.770 11.874 1.00 56.94 297 ASP A C 1
ATOM 2409 O O . ASP A 1 297 ? -45.226 -17.114 11.199 1.00 56.94 297 ASP A O 1
ATOM 2413 N N . LEU A 1 298 ? -43.072 -16.535 11.292 1.00 56.12 298 LEU A N 1
ATOM 2414 C CA . LEU A 1 298 ? -42.826 -16.710 9.850 1.00 56.12 298 LEU A CA 1
ATOM 2415 C C . LEU A 1 298 ? -42.224 -18.081 9.496 1.00 56.12 298 LEU A C 1
ATOM 2417 O O . LEU A 1 298 ? -42.006 -18.372 8.319 1.00 56.12 298 LEU A O 1
ATOM 2421 N N . ARG A 1 299 ? -41.986 -18.952 10.487 1.00 52.75 299 ARG A N 1
ATOM 2422 C CA . ARG A 1 299 ? -41.444 -20.307 10.276 1.00 52.75 299 ARG A CA 1
ATOM 2423 C C . ARG A 1 299 ? -42.455 -21.338 9.760 1.00 52.75 299 ARG A C 1
ATOM 2425 O O . ARG A 1 299 ? -42.024 -22.410 9.350 1.00 52.75 299 ARG A O 1
ATOM 2432 N N . ASP A 1 300 ? -43.745 -21.009 9.691 1.00 54.28 300 ASP A N 1
ATOM 2433 C CA . ASP A 1 300 ? -44.784 -21.889 9.122 1.00 54.28 300 ASP A CA 1
ATOM 2434 C C . ASP A 1 300 ? -45.004 -21.703 7.604 1.00 54.28 300 ASP A C 1
ATOM 2436 O O . ASP A 1 300 ? -45.940 -22.259 7.023 1.00 54.28 300 ASP A O 1
ATOM 2440 N N . ALA A 1 301 ? -44.136 -20.956 6.916 1.00 55.62 301 ALA A N 1
ATOM 2441 C CA . ALA A 1 301 ? -44.167 -20.856 5.462 1.00 55.62 301 ALA A CA 1
ATOM 2442 C C . ALA A 1 301 ? -43.239 -21.902 4.815 1.00 55.62 301 ALA A C 1
ATOM 2444 O O . ALA A 1 301 ? -42.114 -21.599 4.422 1.00 55.62 301 ALA A O 1
ATOM 2445 N N . ASP A 1 302 ? -43.765 -23.109 4.589 1.00 53.44 302 ASP A N 1
ATOM 2446 C CA . ASP A 1 302 ? -43.249 -24.143 3.661 1.00 53.44 302 ASP A CA 1
ATOM 2447 C C . ASP A 1 302 ? -43.147 -23.662 2.184 1.00 53.44 302 ASP A C 1
ATOM 2449 O O . ASP A 1 302 ? -43.034 -24.452 1.246 1.00 53.44 302 ASP A O 1
ATOM 2453 N N . GLU A 1 303 ? -43.179 -22.352 1.939 1.00 54.06 303 GLU A N 1
ATOM 2454 C CA . GLU A 1 303 ? -43.103 -21.730 0.621 1.00 54.06 303 GLU A CA 1
ATOM 2455 C C . GLU A 1 303 ? -41.893 -20.794 0.514 1.00 54.06 303 GLU A C 1
ATOM 2457 O O . GLU A 1 303 ? -41.950 -19.729 -0.095 1.00 54.06 303 GLU A O 1
ATOM 2462 N N . TYR A 1 304 ? -40.746 -21.208 1.058 1.00 46.66 304 TYR A N 1
ATOM 2463 C CA . TYR A 1 304 ? -39.474 -20.651 0.607 1.00 46.66 304 TYR A CA 1
ATOM 2464 C C . TYR A 1 304 ? -39.150 -21.241 -0.770 1.00 46.66 304 TYR A C 1
ATOM 2466 O O . TYR A 1 304 ? -38.404 -22.211 -0.914 1.00 46.66 304 TYR A O 1
ATOM 2474 N N . ARG A 1 305 ? -39.767 -20.678 -1.814 1.00 52.09 305 ARG A N 1
ATOM 2475 C CA . ARG A 1 305 ? -39.259 -20.859 -3.173 1.00 52.09 305 ARG A CA 1
ATOM 2476 C C . ARG A 1 305 ? -37.936 -20.100 -3.226 1.00 52.09 305 ARG A C 1
ATOM 2478 O O . ARG A 1 305 ? -37.963 -18.895 -2.971 1.00 52.09 305 ARG A O 1
ATOM 2485 N N . PRO A 1 306 ? -36.797 -20.753 -3.518 1.00 46.25 306 PRO A N 1
ATOM 2486 C CA . PRO A 1 306 ? -35.572 -20.012 -3.762 1.00 46.25 306 PRO A CA 1
ATOM 2487 C C . PRO A 1 306 ? -35.892 -18.962 -4.821 1.00 46.25 306 PRO A C 1
ATOM 2489 O O . PRO A 1 306 ? -36.520 -19.284 -5.835 1.00 46.25 306 PRO A O 1
ATOM 2492 N N . VAL A 1 307 ? -35.526 -17.710 -4.551 1.00 47.19 307 VAL A N 1
ATOM 2493 C CA . VAL A 1 307 ? -35.526 -16.673 -5.577 1.00 47.19 307 VAL A CA 1
ATOM 2494 C C . VAL A 1 307 ? -34.579 -17.198 -6.650 1.00 47.19 307 VAL A C 1
ATOM 2496 O O . VAL A 1 307 ? -33.363 -17.183 -6.473 1.00 47.19 307 VAL A O 1
ATOM 2499 N N . GLN A 1 308 ? -35.139 -17.775 -7.717 1.00 44.12 308 GLN A N 1
ATOM 2500 C CA . GLN A 1 308 ? -34.392 -17.943 -8.946 1.00 44.12 308 GLN A CA 1
ATOM 2501 C C . GLN A 1 308 ? -34.098 -16.520 -9.387 1.00 44.12 308 GLN A C 1
ATOM 2503 O O . GLN A 1 308 ? -35.002 -15.787 -9.783 1.00 44.12 308 GLN A O 1
ATOM 2508 N N . TYR A 1 309 ? -32.848 -16.109 -9.212 1.00 47.34 309 TYR A N 1
ATOM 2509 C CA . TYR A 1 309 ? -32.330 -15.005 -9.984 1.00 47.34 309 TYR A CA 1
ATOM 2510 C C . TYR A 1 309 ? -32.470 -15.451 -11.436 1.00 47.34 309 TYR A C 1
ATOM 2512 O O . TYR A 1 309 ? -31.840 -16.421 -11.854 1.00 47.34 309 TYR A O 1
ATOM 2520 N N . ASP A 1 310 ? -33.406 -14.832 -12.153 1.00 45.03 310 ASP A N 1
ATOM 2521 C CA . ASP A 1 310 ? -33.443 -14.935 -13.600 1.00 45.03 310 ASP A CA 1
ATOM 2522 C C . ASP A 1 310 ? -32.098 -14.379 -14.084 1.00 45.03 310 ASP A C 1
ATOM 2524 O O . ASP A 1 310 ? -31.903 -13.164 -14.139 1.00 45.03 310 ASP A O 1
ATOM 2528 N N . ASP A 1 311 ? -31.177 -15.271 -14.452 1.00 51.41 311 ASP A N 1
ATOM 2529 C CA . ASP A 1 311 ? -29.959 -14.939 -15.209 1.00 51.41 311 ASP A CA 1
ATOM 2530 C C . ASP A 1 311 ? -30.296 -14.263 -16.566 1.00 51.41 311 ASP A C 1
ATOM 2532 O O . ASP A 1 311 ? -29.409 -13.815 -17.287 1.00 51.41 311 ASP A O 1
ATOM 2536 N N . ASP A 1 312 ? -31.589 -14.147 -16.894 1.00 48.00 312 ASP A N 1
ATOM 2537 C CA . ASP A 1 312 ? -32.172 -13.478 -18.058 1.00 48.00 312 ASP A CA 1
ATOM 2538 C C . ASP A 1 312 ? -32.556 -12.001 -17.817 1.00 48.00 312 ASP A C 1
ATOM 2540 O O . ASP A 1 312 ? -33.226 -11.389 -18.661 1.00 48.00 312 ASP A O 1
ATOM 2544 N N . VAL A 1 313 ? -32.127 -11.362 -16.717 1.00 47.09 313 VAL A N 1
ATOM 2545 C CA . VAL A 1 313 ? -32.077 -9.890 -16.709 1.00 47.09 313 VAL A CA 1
ATOM 2546 C C . VAL A 1 313 ? -30.993 -9.487 -17.693 1.00 47.09 313 VAL A C 1
ATOM 2548 O O . VAL A 1 313 ? -29.825 -9.390 -17.328 1.00 47.09 313 VAL A O 1
ATOM 2551 N N . ASN A 1 314 ? -31.423 -9.296 -18.947 1.00 47.22 314 ASN A N 1
ATOM 2552 C CA . ASN A 1 314 ? -30.664 -8.741 -20.055 1.00 47.22 314 ASN A CA 1
ATOM 2553 C C . ASN A 1 314 ? -29.621 -7.772 -19.510 1.00 47.22 314 ASN A C 1
ATOM 2555 O O . ASN A 1 314 ? -29.940 -6.625 -19.170 1.00 47.22 314 ASN A O 1
ATOM 2559 N N . ALA A 1 315 ? -28.374 -8.247 -19.458 1.00 44.72 315 ALA A N 1
ATOM 2560 C CA . ALA A 1 315 ? -27.239 -7.362 -19.535 1.00 44.72 315 ALA A CA 1
ATOM 2561 C C . ALA A 1 315 ? -27.575 -6.371 -20.659 1.00 44.72 315 ALA A C 1
ATOM 2563 O O . ALA A 1 315 ? -28.046 -6.808 -21.719 1.00 44.72 315 ALA A O 1
ATOM 2564 N N . PRO A 1 316 ? -27.448 -5.049 -20.439 1.00 41.22 316 PRO A N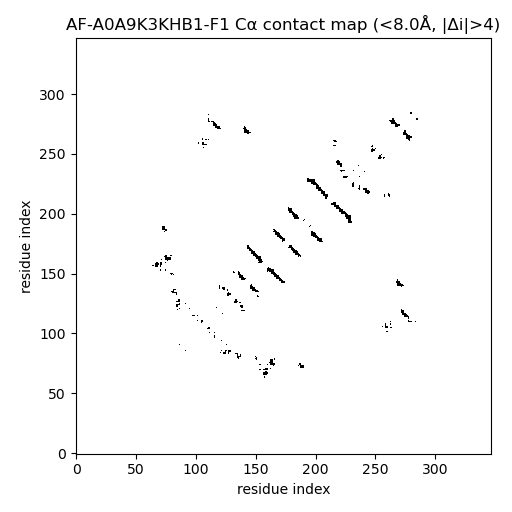 1
ATOM 2565 C CA . PRO A 1 316 ? -27.538 -4.125 -21.554 1.00 41.22 316 PRO A CA 1
ATOM 2566 C C . PRO A 1 316 ? -26.645 -4.685 -22.656 1.00 41.22 316 PRO A C 1
ATOM 2568 O O . PRO A 1 316 ? -25.555 -5.167 -22.360 1.00 41.22 316 PRO A O 1
ATOM 2571 N N . ASP A 1 317 ? -27.163 -4.698 -23.881 1.00 43.31 317 ASP A N 1
ATOM 2572 C CA . ASP A 1 317 ? -26.484 -5.135 -25.097 1.00 43.31 317 ASP A CA 1
ATOM 2573 C C . ASP A 1 317 ? -25.213 -4.275 -25.257 1.00 43.31 317 ASP A C 1
ATOM 2575 O O . ASP A 1 317 ? -25.178 -3.272 -25.973 1.00 43.31 317 ASP A O 1
ATOM 2579 N N . ILE A 1 318 ? -24.164 -4.603 -24.501 1.00 45.16 318 ILE A N 1
ATOM 2580 C CA . ILE A 1 318 ? -22.812 -4.130 -24.725 1.00 45.16 318 ILE A CA 1
ATOM 2581 C C . ILE A 1 318 ? -22.381 -4.982 -25.898 1.00 45.16 318 ILE A C 1
ATOM 2583 O O . ILE A 1 318 ? -21.871 -6.086 -25.730 1.00 45.16 318 ILE A O 1
ATOM 2587 N N . ALA A 1 319 ? -22.714 -4.495 -27.092 1.00 41.19 319 ALA A N 1
ATOM 2588 C CA . ALA A 1 319 ? -22.237 -5.055 -28.332 1.00 41.19 319 ALA A CA 1
ATOM 2589 C C . ALA A 1 319 ? -20.746 -5.352 -28.159 1.00 41.19 319 ALA A C 1
ATOM 2591 O O . ALA A 1 319 ? -19.938 -4.440 -27.966 1.00 41.19 319 ALA A O 1
ATOM 2592 N N . GLU A 1 320 ? -20.411 -6.640 -28.188 1.00 47.31 320 GLU A N 1
ATOM 2593 C CA . GLU A 1 320 ? -19.053 -7.124 -28.337 1.00 47.31 320 GLU A CA 1
ATOM 2594 C C . GLU A 1 320 ? -18.544 -6.631 -29.695 1.00 47.31 320 GLU A C 1
ATOM 2596 O O . GLU A 1 320 ? -18.580 -7.326 -30.713 1.00 47.31 320 GLU A O 1
ATOM 2601 N N . GLU A 1 321 ? -18.065 -5.389 -29.724 1.00 42.94 321 GLU A N 1
ATOM 2602 C CA . GLU A 1 321 ? -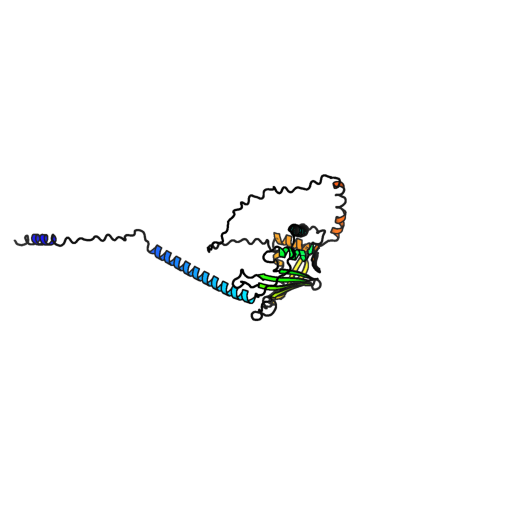17.125 -4.939 -30.730 1.00 42.94 321 GLU A CA 1
ATOM 2603 C C . GLU A 1 321 ? -15.811 -5.664 -30.437 1.00 42.94 321 GLU A C 1
ATOM 2605 O O . GLU A 1 321 ? -14.904 -5.171 -29.766 1.00 42.94 321 GLU A O 1
ATOM 2610 N N . SER A 1 322 ? -15.757 -6.905 -30.918 1.00 41.62 322 SER A N 1
ATOM 2611 C CA . SER A 1 322 ? -14.550 -7.702 -31.063 1.00 41.62 322 SER A CA 1
ATOM 2612 C C . SER A 1 322 ? -13.604 -6.973 -32.014 1.00 41.62 322 SER A C 1
ATOM 2614 O O . SER A 1 322 ? -13.483 -7.271 -33.202 1.00 41.62 322 SER A O 1
ATOM 2616 N N . THR A 1 323 ? -12.898 -5.982 -31.477 1.00 37.19 323 THR A N 1
ATOM 2617 C CA . THR A 1 323 ? -11.640 -5.548 -32.061 1.00 37.19 323 THR A CA 1
ATOM 2618 C C . THR A 1 323 ? -10.649 -6.677 -31.822 1.00 37.19 323 THR A C 1
ATOM 2620 O O . THR A 1 323 ? -10.020 -6.812 -30.780 1.00 37.19 323 THR A O 1
ATOM 2623 N N . GLU A 1 324 ? -10.558 -7.552 -32.820 1.00 36.62 324 GLU A N 1
ATOM 2624 C CA . GLU A 1 324 ? -9.420 -8.427 -33.043 1.00 36.62 324 GLU A CA 1
ATOM 2625 C C . GLU A 1 324 ? -8.184 -7.524 -33.217 1.00 36.62 324 GLU A C 1
ATOM 2627 O O . GLU A 1 324 ? -7.799 -7.148 -34.326 1.00 36.62 324 GLU A O 1
ATOM 2632 N N . THR A 1 325 ? -7.579 -7.102 -32.104 1.00 36.75 325 THR A N 1
ATOM 2633 C CA . THR A 1 325 ? -6.320 -6.360 -32.087 1.00 36.75 325 THR A CA 1
ATOM 2634 C C . THR A 1 325 ? -5.210 -7.329 -32.469 1.00 36.75 325 THR A C 1
ATOM 2636 O O . THR A 1 325 ? -4.477 -7.878 -31.646 1.00 36.75 325 THR A O 1
ATOM 2639 N N . LYS A 1 326 ? -5.057 -7.538 -33.779 1.00 35.44 326 LYS A N 1
ATOM 2640 C CA . LYS A 1 326 ? -3.752 -7.859 -34.345 1.00 35.44 326 LYS A CA 1
ATOM 2641 C C . LYS A 1 326 ? -2.791 -6.791 -33.842 1.00 35.44 326 LYS A C 1
ATOM 2643 O O . LYS A 1 326 ? -2.926 -5.627 -34.207 1.00 35.44 326 LYS A O 1
ATOM 2648 N N . PHE A 1 327 ? -1.823 -7.204 -33.028 1.00 38.19 327 PHE A N 1
ATOM 2649 C CA . PHE A 1 327 ? -0.601 -6.452 -32.761 1.00 38.19 327 PHE A CA 1
ATOM 2650 C C . PHE A 1 327 ? 0.143 -6.257 -34.091 1.00 38.19 327 PHE A C 1
ATOM 2652 O O . PHE A 1 327 ? 1.022 -7.028 -34.474 1.00 38.19 327 PHE A O 1
ATOM 2659 N N . GLY A 1 328 ? -0.311 -5.257 -34.839 1.00 36.94 328 GLY A N 1
ATOM 2660 C CA . GLY A 1 328 ? 0.340 -4.662 -35.983 1.00 36.94 328 GLY A CA 1
ATOM 2661 C C . GLY A 1 328 ? 0.936 -3.344 -35.524 1.00 36.94 328 GLY A C 1
ATOM 2662 O O . GLY A 1 328 ? 0.221 -2.438 -35.115 1.00 36.94 328 GLY A O 1
ATOM 2663 N N . ASP A 1 329 ? 2.257 -3.317 -35.552 1.00 46.94 329 ASP A N 1
ATOM 2664 C CA . ASP A 1 329 ? 3.148 -2.167 -35.508 1.00 46.94 329 ASP A CA 1
ATOM 2665 C C . ASP A 1 329 ? 2.542 -0.920 -36.183 1.00 46.94 329 ASP A C 1
ATOM 2667 O O . ASP A 1 329 ? 2.521 -0.840 -37.406 1.00 46.94 329 ASP A O 1
ATOM 2671 N N . GLU A 1 330 ? 2.031 0.041 -35.405 1.00 35.75 330 GLU A N 1
ATOM 2672 C CA . GLU A 1 330 ? 1.859 1.421 -35.868 1.00 35.75 330 GLU A CA 1
ATOM 2673 C C . GLU A 1 330 ? 1.713 2.398 -34.690 1.00 35.75 330 GLU A C 1
ATOM 2675 O O . GLU A 1 330 ? 0.706 2.485 -33.989 1.00 35.75 330 GLU A O 1
ATOM 2680 N N . SER A 1 331 ? 2.777 3.167 -34.474 1.00 44.69 331 SER A N 1
ATOM 2681 C CA . SER A 1 331 ? 2.782 4.373 -33.658 1.00 44.69 331 SER A CA 1
ATOM 2682 C C . SER A 1 331 ? 1.910 5.456 -34.301 1.00 44.69 331 SER A C 1
ATOM 2684 O O . SER A 1 331 ? 2.201 5.835 -35.436 1.00 44.69 331 SER A O 1
ATOM 2686 N N . GLN A 1 332 ? 0.945 6.022 -33.567 1.00 36.28 332 GLN A N 1
ATOM 2687 C CA . GLN A 1 332 ? 0.660 7.469 -33.476 1.00 36.28 332 GLN A CA 1
ATOM 2688 C C . GLN A 1 332 ? -0.659 7.745 -32.734 1.00 36.28 332 GLN A C 1
ATOM 2690 O O . GLN A 1 332 ? -1.669 7.113 -33.011 1.00 36.28 332 GLN A O 1
ATOM 2695 N N . GLY A 1 333 ? -0.663 8.776 -31.878 1.00 31.53 333 GLY A N 1
ATOM 2696 C CA . GLY A 1 333 ? -1.888 9.489 -31.493 1.00 31.53 333 GLY A CA 1
ATOM 2697 C C . GLY A 1 333 ? -2.041 9.756 -29.998 1.00 31.53 333 GLY A C 1
ATOM 2698 O O . GLY A 1 333 ? -2.711 9.012 -29.299 1.00 31.53 333 GLY A O 1
ATOM 2699 N N . ILE A 1 334 ? -1.449 10.853 -29.522 1.00 37.09 334 ILE A N 1
ATOM 2700 C CA . ILE A 1 334 ? -1.672 11.410 -28.181 1.00 37.09 334 ILE A CA 1
ATOM 2701 C C . ILE A 1 334 ? -3.100 11.970 -28.113 1.00 37.09 334 ILE A C 1
ATOM 2703 O O . ILE A 1 334 ? -3.425 12.910 -28.839 1.00 37.09 334 ILE A O 1
ATOM 2707 N N . GLY A 1 335 ? -3.918 11.416 -27.219 1.00 28.56 335 GLY A N 1
ATOM 2708 C CA . GLY A 1 335 ? -5.195 11.971 -26.781 1.00 28.56 335 GLY A CA 1
ATOM 2709 C C . GLY A 1 335 ? -5.212 12.048 -25.257 1.00 28.56 335 GLY A C 1
ATOM 2710 O O . GLY A 1 335 ? -5.155 11.030 -24.579 1.00 28.56 335 GLY A O 1
ATOM 2711 N N . THR A 1 336 ? -5.235 13.265 -24.725 1.00 34.72 336 THR A N 1
ATOM 2712 C CA . THR A 1 336 ? -5.450 13.570 -23.306 1.00 34.72 336 THR A CA 1
ATOM 2713 C C . THR A 1 336 ? -6.872 13.202 -22.890 1.00 34.72 336 THR A C 1
ATOM 2715 O O . THR A 1 336 ? -7.818 13.709 -23.495 1.00 34.72 336 THR A O 1
ATOM 2718 N N . VAL A 1 337 ? -7.020 12.401 -21.832 1.00 28.69 337 VAL A N 1
ATOM 2719 C CA . VAL A 1 337 ? -8.291 12.177 -21.130 1.00 28.69 337 VAL A CA 1
ATOM 2720 C C . VAL A 1 337 ? -8.040 12.300 -19.628 1.00 28.69 337 VAL A C 1
ATOM 2722 O O . VAL A 1 337 ? -7.257 11.549 -19.055 1.00 28.69 337 VAL A O 1
ATOM 2725 N N . ASN A 1 338 ? -8.688 13.301 -19.028 1.00 36.84 338 ASN A N 1
ATOM 2726 C CA . ASN A 1 338 ? -8.899 13.422 -17.590 1.00 36.84 338 ASN A CA 1
ATOM 2727 C C . ASN A 1 338 ? -9.980 12.416 -17.183 1.00 36.84 338 ASN A C 1
ATOM 2729 O O . ASN A 1 338 ? -11.036 12.388 -17.813 1.00 36.84 338 ASN A O 1
ATOM 2733 N N . GLY A 1 339 ? -9.729 11.643 -16.131 1.00 28.72 339 GLY A N 1
ATOM 2734 C CA . GLY A 1 339 ? -10.690 10.692 -15.576 1.00 28.72 339 GLY A CA 1
ATOM 2735 C C . GLY A 1 339 ? -9.972 9.507 -14.952 1.00 28.72 339 GLY A C 1
ATOM 2736 O O . GLY A 1 339 ? -9.916 8.439 -15.549 1.00 28.72 339 GLY A O 1
ATOM 2737 N N . VAL A 1 340 ? -9.362 9.718 -13.785 1.00 26.08 340 VAL A N 1
ATOM 2738 C CA . VAL A 1 340 ? -8.877 8.617 -12.948 1.00 26.08 340 VAL A CA 1
ATOM 2739 C C . VAL A 1 340 ? -10.065 8.172 -12.103 1.00 26.08 340 VAL A C 1
ATOM 2741 O O . VAL A 1 340 ? -10.445 8.860 -11.160 1.00 26.08 340 VAL A O 1
ATOM 2744 N N . GLU A 1 341 ? -10.685 7.056 -12.483 1.00 26.48 341 GLU A N 1
ATOM 2745 C CA . GLU A 1 341 ? -11.571 6.309 -11.594 1.00 26.48 341 GLU A CA 1
ATOM 2746 C C . GLU A 1 341 ? -10.718 5.667 -10.497 1.00 26.48 341 GLU A C 1
ATOM 2748 O O . GLU A 1 341 ? -9.909 4.770 -10.742 1.00 26.48 341 GLU A O 1
ATOM 2753 N N . ILE A 1 342 ? -10.901 6.150 -9.272 1.00 28.12 342 ILE A N 1
ATOM 2754 C CA . ILE A 1 342 ? -10.361 5.556 -8.053 1.00 28.12 342 ILE A CA 1
ATOM 2755 C C . ILE A 1 342 ? -11.251 4.349 -7.724 1.00 28.12 342 ILE A C 1
ATOM 2757 O O . ILE A 1 342 ? -12.201 4.453 -6.958 1.00 28.12 342 ILE A O 1
ATOM 2761 N N . SER A 1 343 ? -11.004 3.203 -8.362 1.00 27.69 343 SER A N 1
ATOM 2762 C CA . SER A 1 343 ? -11.698 1.944 -8.028 1.00 27.69 343 SER A CA 1
ATOM 2763 C C . SER A 1 343 ? -10.745 0.776 -7.749 1.00 27.69 343 SER A C 1
ATOM 2765 O O . SER A 1 343 ? -11.154 -0.378 -7.713 1.00 27.69 343 SER A O 1
ATOM 2767 N N . SER A 1 344 ? -9.459 1.051 -7.505 1.00 26.81 344 SER A N 1
ATOM 2768 C CA . SER A 1 344 ? -8.461 0.003 -7.234 1.00 26.81 344 SER A CA 1
ATOM 2769 C C . SER A 1 344 ? -7.577 0.270 -6.014 1.00 26.81 344 SER A C 1
ATOM 2771 O O . SER A 1 344 ? -6.450 -0.209 -5.971 1.00 26.81 344 SER A O 1
ATOM 2773 N N . MET A 1 345 ? -8.058 1.033 -5.029 1.00 24.66 345 MET A N 1
ATOM 2774 C CA . MET A 1 345 ? -7.312 1.342 -3.799 1.00 24.66 345 MET A CA 1
ATOM 2775 C C . MET A 1 345 ? -7.987 0.767 -2.548 1.00 24.66 345 MET A C 1
ATOM 2777 O O . MET A 1 345 ? -8.088 1.424 -1.525 1.00 24.66 345 MET A O 1
ATOM 2781 N N . ILE A 1 346 ? -8.456 -0.478 -2.633 1.00 28.98 346 ILE A N 1
ATOM 2782 C CA . ILE A 1 346 ? -8.613 -1.356 -1.467 1.00 28.98 346 ILE A CA 1
ATOM 2783 C C . ILE A 1 346 ? -8.202 -2.753 -1.929 1.00 28.98 346 ILE A C 1
ATOM 2785 O O . ILE A 1 346 ? -9.036 -3.506 -2.435 1.00 28.98 346 ILE A O 1
ATOM 2789 N N . LEU A 1 347 ? -6.897 -3.020 -1.851 1.00 30.59 347 LEU A N 1
ATOM 2790 C CA . LEU A 1 347 ? -6.247 -4.288 -1.490 1.00 30.59 347 LEU A CA 1
ATOM 2791 C C . LEU A 1 347 ? -4.734 -4.156 -1.660 1.00 30.59 347 LEU A C 1
ATOM 2793 O O . LEU A 1 347 ? -4.299 -3.765 -2.767 1.00 30.59 347 LEU A O 1
#

Sequence (347 aa):
MTDLDDLELQKKLLDNEVAGDIIIIRDPFAMKGFSFRSFLVKTFFWRIIVVLFILIALLAGTMFFLTRNVVQHFTVTKSETFPIVIMSDAEVDNLRSRVKIFVDHLLLQHVPREDLIVTQDELNGLLGRSDYFRGNMYVTLTPGKISGEYSLPMDGLPGGRGRYFLGHDYTTIDEKAQRVEMMMETAATHEDWFLGPLFFLQLHFENKDFEEYDQRLLELVIENGSILGSTIPDDVIEGHINLLEESYEEEDSGEAFRAIVNGIDSVSIEEGRIIIKPRRTADDEEYEFIFEDDFADLRDADEYRPVQYDDDVNAPDIAEESTETKFGDESQGIGTVNGVEISSMIL

Solvent-accessible surface area (backbone atoms only — not comparable to full-atom values): 20211 Å² total; per-residue (Å²): 144,85,79,76,72,66,62,63,57,55,57,62,62,66,76,69,70,69,96,62,83,75,74,76,76,69,71,92,71,79,66,85,81,76,54,68,68,61,54,55,51,52,55,50,53,50,51,51,52,54,52,50,50,52,51,50,51,51,51,52,50,49,50,47,55,51,48,18,54,51,40,52,44,56,27,35,72,72,78,58,79,40,80,67,40,85,60,54,72,68,55,51,52,48,52,51,48,53,54,46,54,45,51,52,25,18,58,69,74,40,69,46,91,65,66,52,70,49,39,33,66,55,55,32,14,56,41,38,70,36,88,75,34,40,30,18,38,43,59,48,40,36,72,36,30,45,34,41,40,35,26,37,77,29,56,90,43,55,68,14,64,74,24,15,43,34,32,42,35,38,41,35,52,40,80,89,77,30,32,39,40,37,39,31,38,56,79,29,80,43,69,94,79,30,60,82,45,54,31,37,41,33,30,38,51,46,80,45,78,38,82,91,73,79,41,54,45,72,40,38,23,51,71,47,41,29,51,58,45,42,63,63,57,65,69,60,38,75,58,58,52,48,78,46,52,69,57,54,70,38,79,73,62,11,53,48,48,44,30,42,58,52,33,44,63,49,77,48,41,37,76,44,27,38,40,40,34,49,42,77,55,84,72,59,67,68,61,67,70,62,65,65,64,78,52,58,81,62,71,80,56,94,71,76,66,77,80,74,76,65,87,74,66,72,68,75,87,71,73,82,77,76,73,79,75,70,92,65,94,74,93,83,81,95,74,93,75,91,79,83,78,90,80,79,88,84,127

Radius of gyration: 39.07 Å; Cα contacts (8 Å, |Δi|>4): 446; chains: 1; bounding box: 71×92×134 Å